Protein AF-A0A536KR12-F1 (afdb_monomer)

Radius of gyration: 18.36 Å; Cα contacts (8 Å, |Δi|>4): 298; chains: 1; bounding box: 42×50×50 Å

Nearest PDB structures (foldseek):
  7xp7-assembly1_A  TM=9.248E-01  e=8.188E-06  Streptomyces filamentosus NRRL 11379
  7xp7-assembly2_D  TM=9.181E-01  e=1.229E-05  Streptomyces filamentosus NRRL 11379
  5lnx-assembly1_C  TM=9.110E-01  e=2.307E-04  Bacillus subtilis subsp. subtilis str. 168
  5lnx-assembly1_A  TM=9.127E-01  e=1.023E-03  Bacillus subtilis subsp. subtilis str. 168
  4m9a-assembly1_D  TM=7.968E-01  e=6.512E-04  Burkholderia thailandensis E264

Foldseek 3Di:
DDPVLVVLLVLLLVLLLDDDDDSVVSCVVSVVQACQPDHQLVSLLSSLLSNLLSLHPDNSLVRRQHDAADPLLSLLLSLLSSLLSLLVNLLVLLVVQQQPDDDPHHRNCPDPVLVVLSVVSVVLSVLLVVLSVVCSVPVNDLLSSLSNLLSSLVSLVSSLVSSCVSNPPVCVDPVDPNCSSNVSSVVSCQPSHHSVRSVVVNVVVLVVVPPVCNVCSVVVD

Sequence (221 aa):
MSEERRLLVETAHQVFGRPGVDAWREVDKAGLADLGTDADLADVAAVIRVSAYEGTDIDFAERVMPELGDPQRRGALMRAIQIVGALERVRDLTVAYAAERRQFGQPLNRFQAVQQMLAELAGEVALAATAVETAVADPLSAKLVASAKVAAGGAAGRGATIAHQVHGAIGFTHEHQLHRWTTKLWAWRDEFGTESAWAEALGDLVARAGADRLWEVVTGE

Mean predicted aligned error: 4.31 Å

Structure (mmCIF, N/CA/C/O backbone):
data_AF-A0A536KR12-F1
#
_entry.id   AF-A0A536KR12-F1
#
loop_
_atom_site.group_PDB
_atom_site.id
_atom_site.type_symbol
_atom_site.label_atom_id
_atom_site.label_alt_id
_atom_site.label_comp_id
_atom_site.label_asym_id
_atom_site.label_entity_id
_atom_site.label_seq_id
_atom_site.pdbx_PDB_ins_code
_atom_site.Cartn_x
_atom_site.Cartn_y
_atom_site.Cartn_z
_atom_site.occupancy
_atom_site.B_iso_or_equiv
_atom_site.auth_seq_id
_atom_site.auth_comp_id
_atom_site.auth_asym_id
_atom_site.auth_atom_id
_atom_site.pdbx_PDB_model_num
ATOM 1 N N . MET A 1 1 ? 18.403 3.322 6.222 1.00 65.31 1 MET A N 1
ATOM 2 C CA . MET A 1 1 ? 17.937 4.557 5.554 1.00 65.31 1 MET A CA 1
ATOM 3 C C . MET A 1 1 ? 18.901 5.678 5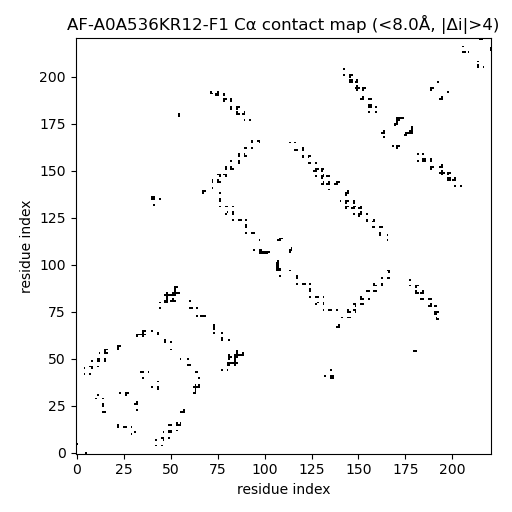.894 1.00 65.31 1 MET A C 1
ATOM 5 O O . MET A 1 1 ? 19.359 5.697 7.033 1.00 65.31 1 MET A O 1
ATOM 9 N N . SER A 1 2 ? 19.238 6.548 4.938 1.00 85.56 2 SER A N 1
ATOM 10 C CA . SER A 1 2 ? 20.045 7.746 5.208 1.00 85.56 2 SER A CA 1
ATOM 11 C C . SER A 1 2 ? 19.276 8.729 6.102 1.00 85.56 2 SER A C 1
ATOM 13 O O . SER A 1 2 ? 18.045 8.678 6.183 1.00 85.56 2 SER A O 1
ATOM 15 N N . GLU A 1 3 ? 19.997 9.611 6.795 1.00 88.25 3 GLU A N 1
ATOM 16 C CA . GLU A 1 3 ? 19.403 10.686 7.605 1.00 88.25 3 GLU A CA 1
ATOM 17 C C . GLU A 1 3 ? 18.562 11.643 6.744 1.00 88.25 3 GLU A C 1
ATOM 19 O O . GLU A 1 3 ? 17.462 12.027 7.132 1.00 88.25 3 GLU A O 1
ATOM 24 N N . GLU A 1 4 ? 19.024 11.918 5.525 1.00 87.75 4 GLU A N 1
ATOM 25 C CA . GLU A 1 4 ? 18.328 12.725 4.521 1.00 87.75 4 GLU A CA 1
ATOM 26 C C . GLU A 1 4 ? 16.966 12.132 4.127 1.00 87.75 4 GLU A C 1
ATOM 28 O O . GLU A 1 4 ? 15.946 12.814 4.225 1.00 87.75 4 GLU A O 1
ATOM 33 N N . ARG A 1 5 ? 16.905 10.829 3.810 1.00 89.88 5 ARG A N 1
ATOM 34 C CA . ARG A 1 5 ? 15.640 10.133 3.505 1.00 89.88 5 ARG A CA 1
ATOM 35 C C . ARG A 1 5 ? 14.664 10.177 4.675 1.00 89.88 5 ARG A C 1
ATOM 37 O O . ARG A 1 5 ? 13.458 10.296 4.480 1.00 89.88 5 ARG A O 1
ATOM 44 N N . ARG A 1 6 ? 15.170 10.073 5.907 1.00 91.94 6 ARG A N 1
ATOM 45 C CA . ARG A 1 6 ? 14.333 10.169 7.107 1.00 91.94 6 ARG A CA 1
ATOM 46 C C . ARG A 1 6 ? 13.708 11.560 7.236 1.00 91.94 6 ARG A C 1
ATOM 48 O O . ARG A 1 6 ? 12.510 11.642 7.490 1.00 91.94 6 ARG A O 1
ATOM 55 N N . LEU A 1 7 ? 14.495 12.620 7.045 1.00 92.44 7 LEU A N 1
ATOM 56 C CA . LEU A 1 7 ? 14.004 14.001 7.088 1.00 92.44 7 LEU A CA 1
ATOM 57 C C . LEU A 1 7 ? 12.981 14.271 5.974 1.00 92.44 7 LEU A C 1
ATOM 59 O O . LEU A 1 7 ? 11.963 14.925 6.210 1.00 92.44 7 LEU A O 1
ATOM 63 N N . LEU A 1 8 ? 13.221 13.721 4.782 1.00 91.81 8 LEU A N 1
ATOM 64 C CA . LEU A 1 8 ? 12.300 13.807 3.651 1.00 91.81 8 LEU A CA 1
ATOM 65 C C . LEU A 1 8 ? 10.947 13.150 3.970 1.00 91.81 8 LEU A C 1
ATOM 67 O O . LEU A 1 8 ? 9.900 13.762 3.771 1.00 91.81 8 LEU A O 1
ATOM 71 N N . VAL A 1 9 ? 10.963 11.933 4.520 1.00 94.12 9 VAL A N 1
ATOM 72 C CA . VAL A 1 9 ? 9.752 11.212 4.951 1.00 94.12 9 VAL A CA 1
ATOM 73 C C . VAL A 1 9 ? 9.007 11.973 6.049 1.00 94.12 9 VAL A C 1
ATOM 75 O O . VAL A 1 9 ? 7.787 12.108 5.982 1.00 94.12 9 VAL A O 1
ATOM 78 N N . GLU A 1 10 ? 9.720 12.513 7.040 1.00 94.00 10 GLU A N 1
ATOM 79 C CA . GLU A 1 10 ? 9.114 13.326 8.101 1.00 94.00 10 GLU A CA 1
ATOM 80 C C . GLU A 1 10 ? 8.434 14.580 7.534 1.00 94.00 10 GLU A C 1
ATOM 82 O O . GLU A 1 10 ? 7.290 14.882 7.883 1.00 94.00 10 GLU A O 1
ATOM 87 N N . THR A 1 11 ? 9.100 15.264 6.603 1.00 93.25 11 THR A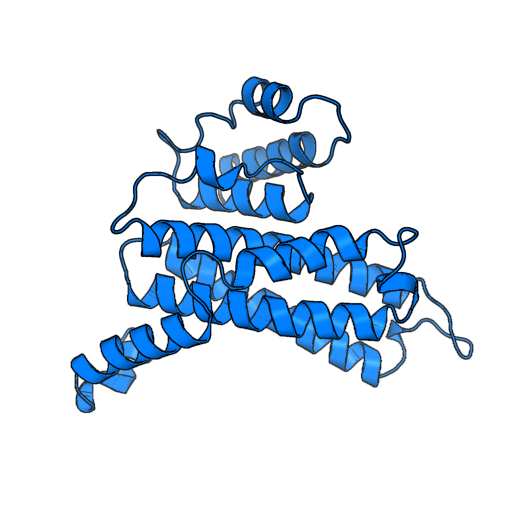 N 1
ATOM 88 C CA . THR A 1 11 ? 8.538 16.420 5.891 1.00 93.25 11 THR A CA 1
ATOM 89 C C . THR A 1 11 ? 7.286 16.026 5.108 1.00 93.25 11 THR A C 1
ATOM 91 O O . THR A 1 11 ? 6.263 16.702 5.205 1.00 93.25 11 THR A O 1
ATOM 94 N N . ALA A 1 12 ? 7.317 14.900 4.392 1.00 93.06 12 ALA A N 1
ATOM 95 C CA . ALA A 1 12 ? 6.169 14.396 3.645 1.00 93.06 12 ALA A CA 1
ATOM 96 C C . ALA A 1 12 ? 4.958 14.125 4.556 1.00 93.06 12 ALA A C 1
ATOM 98 O O . ALA A 1 12 ? 3.849 14.547 4.231 1.00 93.06 12 ALA A O 1
ATOM 99 N N . HIS A 1 13 ? 5.157 13.508 5.726 1.00 94.00 13 HIS A N 1
ATOM 100 C CA . HIS A 1 13 ? 4.077 13.308 6.701 1.00 94.00 13 HIS A CA 1
ATOM 101 C C . HIS A 1 13 ? 3.489 14.642 7.182 1.00 94.00 13 HIS A C 1
ATOM 103 O O . HIS A 1 13 ? 2.272 14.783 7.283 1.00 94.00 13 HIS A O 1
ATOM 109 N N . GLN A 1 14 ? 4.331 15.649 7.444 1.00 91.12 14 GLN A N 1
ATOM 110 C CA . GLN A 1 14 ? 3.864 16.977 7.859 1.00 91.12 14 GLN A CA 1
ATOM 111 C C . GLN A 1 14 ? 3.063 17.693 6.763 1.00 91.12 14 GLN A C 1
ATOM 113 O O . GLN A 1 14 ? 2.090 18.383 7.075 1.00 91.12 14 GLN A O 1
ATOM 118 N N . VAL A 1 15 ? 3.466 17.541 5.500 1.00 91.12 15 VAL A N 1
ATOM 119 C CA . VAL A 1 15 ? 2.803 18.160 4.344 1.00 91.12 15 VAL A CA 1
ATOM 120 C C . VAL A 1 15 ? 1.475 17.470 4.046 1.00 91.12 15 VAL A C 1
ATOM 122 O O . VAL A 1 15 ? 0.442 18.134 3.984 1.00 91.12 15 VAL A O 1
ATOM 125 N N . PHE A 1 16 ? 1.479 16.144 3.899 1.00 91.12 16 PHE A N 1
ATOM 126 C CA . PHE A 1 16 ? 0.294 15.395 3.478 1.00 91.12 16 PHE A CA 1
ATOM 127 C C . PHE A 1 16 ? -0.694 15.118 4.618 1.00 91.12 16 PHE A C 1
ATOM 129 O O . PHE A 1 16 ? -1.888 14.993 4.362 1.00 91.12 16 PHE A O 1
ATOM 136 N N . GLY A 1 17 ? -0.234 15.070 5.873 1.00 85.75 17 GLY A N 1
ATOM 137 C CA . GLY A 1 17 ? -1.085 14.827 7.043 1.00 85.75 17 GLY A CA 1
ATOM 138 C C . GLY A 1 17 ? -1.905 16.041 7.498 1.00 85.75 17 GLY A C 1
ATOM 139 O O . GLY A 1 17 ? -2.714 15.937 8.424 1.00 85.75 17 GLY A O 1
ATOM 140 N N . ARG A 1 18 ? -1.713 17.217 6.882 1.00 79.94 18 ARG A N 1
ATOM 141 C CA . ARG A 1 18 ? -2.454 18.440 7.216 1.00 79.94 18 ARG A CA 1
ATOM 142 C C . ARG A 1 18 ? -3.736 18.558 6.385 1.00 79.94 18 ARG A C 1
ATOM 144 O O . ARG A 1 18 ? -3.652 18.738 5.173 1.00 79.94 18 ARG A O 1
ATOM 151 N N . PRO A 1 19 ? -4.930 18.564 7.007 1.00 60.81 19 PRO A N 1
ATOM 152 C CA . PRO A 1 19 ? -6.153 18.922 6.297 1.00 60.81 19 PRO A CA 1
ATOM 153 C C . PRO A 1 19 ? -6.089 20.407 5.898 1.00 60.81 19 PRO A C 1
ATOM 155 O O . PRO A 1 19 ? -6.040 21.282 6.763 1.00 60.81 19 PRO A O 1
ATOM 158 N N . GLY A 1 20 ? -6.056 20.707 4.596 1.00 63.09 20 GLY A N 1
ATOM 159 C CA . GLY A 1 20 ? -5.860 22.070 4.093 1.00 63.09 20 GLY A CA 1
ATOM 160 C C . GLY A 1 20 ? -6.351 22.282 2.659 1.00 63.09 20 GLY A C 1
ATOM 161 O O . GLY A 1 20 ? -6.514 21.337 1.898 1.00 63.09 20 GLY A O 1
ATOM 162 N N . VAL A 1 21 ? -6.613 23.547 2.308 1.00 56.91 21 VAL A N 1
ATOM 163 C CA . VAL A 1 21 ? -7.403 23.966 1.126 1.00 56.91 21 VAL A CA 1
ATOM 164 C C . VAL A 1 21 ? -6.578 24.066 -0.174 1.00 56.91 21 VAL A C 1
ATOM 166 O O . VAL A 1 21 ? -7.110 24.461 -1.204 1.00 56.91 21 VAL A O 1
ATOM 169 N N . ASP A 1 22 ? -5.291 23.706 -0.162 1.00 75.38 22 ASP A N 1
ATOM 170 C CA . ASP A 1 22 ? -4.442 23.695 -1.364 1.00 75.38 22 ASP A CA 1
ATOM 171 C C . ASP A 1 22 ? -3.222 22.775 -1.169 1.00 75.38 22 ASP A C 1
ATOM 173 O O . ASP A 1 22 ? -2.150 23.210 -0.742 1.00 75.38 22 ASP A O 1
ATOM 177 N N . ALA A 1 23 ? -3.407 21.476 -1.425 1.00 80.25 23 ALA A N 1
ATOM 178 C CA . ALA A 1 23 ? -2.368 20.464 -1.221 1.00 80.25 23 ALA A CA 1
ATOM 179 C C . ALA A 1 23 ? -1.111 20.730 -2.069 1.00 80.25 23 ALA A C 1
ATOM 181 O O . ALA A 1 23 ? 0.002 20.523 -1.591 1.00 80.25 23 ALA A O 1
ATOM 182 N N . TRP A 1 24 ? -1.273 21.241 -3.296 1.00 86.19 24 TRP A N 1
ATOM 183 C CA . TRP A 1 24 ? -0.144 21.527 -4.184 1.00 86.19 24 TRP A CA 1
ATOM 184 C C . TRP A 1 24 ? 0.698 22.697 -3.691 1.00 86.19 24 TRP A C 1
ATOM 186 O O . TRP A 1 24 ? 1.921 22.604 -3.702 1.00 86.19 24 TRP A O 1
ATOM 196 N N . ARG A 1 25 ? 0.080 23.747 -3.145 1.00 86.25 25 ARG A N 1
ATOM 197 C CA . ARG A 1 25 ? 0.838 24.861 -2.562 1.00 86.25 25 ARG A CA 1
ATOM 198 C C . ARG A 1 25 ? 1.756 24.431 -1.415 1.00 86.25 25 ARG A C 1
ATOM 200 O O . ARG A 1 25 ? 2.840 24.990 -1.265 1.00 86.25 25 ARG A O 1
ATOM 207 N N . GLU A 1 26 ? 1.328 23.492 -0.575 1.00 86.38 26 GLU A N 1
ATOM 208 C CA . GLU A 1 26 ? 2.167 22.994 0.525 1.00 86.38 26 GLU A CA 1
ATOM 209 C C . GLU A 1 26 ? 3.264 22.044 0.023 1.00 86.38 26 GLU A C 1
ATOM 211 O O . GLU A 1 26 ? 4.394 22.119 0.504 1.00 86.38 26 GLU A O 1
ATOM 216 N N . VAL A 1 27 ? 2.966 21.227 -0.992 1.00 88.00 27 VAL A N 1
ATOM 217 C CA . VAL A 1 27 ? 3.952 20.393 -1.701 1.00 88.00 27 VAL A CA 1
ATOM 218 C C . VAL A 1 27 ? 5.045 21.250 -2.350 1.00 88.00 27 VAL A C 1
ATOM 220 O O . VAL A 1 27 ? 6.229 20.962 -2.167 1.00 88.00 27 VAL A O 1
ATOM 223 N N . ASP A 1 28 ? 4.666 22.336 -3.030 1.00 88.62 28 ASP A N 1
ATOM 224 C CA . ASP A 1 28 ? 5.595 23.284 -3.656 1.00 88.62 28 ASP A CA 1
ATOM 225 C C . ASP A 1 28 ? 6.483 23.968 -2.606 1.00 88.62 28 ASP A C 1
ATOM 227 O O . ASP A 1 28 ? 7.705 24.004 -2.739 1.00 88.62 28 ASP A O 1
ATOM 231 N N . LYS A 1 29 ? 5.892 24.472 -1.511 1.00 87.75 29 LYS A N 1
ATOM 232 C CA . LYS A 1 29 ? 6.646 25.109 -0.412 1.00 87.75 29 LYS A CA 1
ATOM 233 C C . LYS A 1 29 ? 7.648 24.170 0.252 1.00 87.75 29 LYS A C 1
ATOM 235 O O . LYS A 1 29 ? 8.677 24.636 0.733 1.00 87.75 29 LYS A O 1
ATOM 240 N N . ALA A 1 30 ? 7.324 22.883 0.322 1.00 87.88 30 ALA A N 1
ATOM 241 C CA . ALA A 1 30 ? 8.194 21.860 0.884 1.00 87.88 30 ALA A CA 1
ATOM 242 C C . ALA A 1 30 ? 9.254 21.355 -0.111 1.00 87.88 30 ALA A C 1
ATOM 244 O O . ALA A 1 30 ? 10.060 20.505 0.256 1.00 87.88 30 ALA A O 1
ATOM 245 N N . GLY A 1 31 ? 9.252 21.846 -1.358 1.00 87.25 31 GLY A N 1
ATOM 246 C CA . GLY A 1 31 ? 10.174 21.406 -2.409 1.00 87.25 31 GLY A CA 1
ATOM 247 C C . GLY A 1 31 ? 9.897 19.992 -2.925 1.00 87.25 31 GLY A C 1
ATOM 248 O O . GLY A 1 31 ? 10.732 19.415 -3.611 1.00 87.25 31 GLY A O 1
ATOM 249 N N . LEU A 1 32 ? 8.733 19.415 -2.609 1.00 89.31 32 LEU A N 1
ATOM 250 C CA . LEU A 1 32 ? 8.379 18.049 -3.005 1.00 89.31 32 LEU A CA 1
ATOM 251 C C . LEU A 1 32 ? 7.869 17.969 -4.454 1.00 89.31 32 LEU A C 1
ATOM 253 O O . LEU A 1 32 ? 7.793 16.878 -5.011 1.00 89.31 32 LEU A O 1
ATOM 257 N N . ALA A 1 33 ? 7.518 19.102 -5.067 1.00 85.69 33 ALA A N 1
ATOM 258 C CA . ALA A 1 33 ? 6.969 19.161 -6.423 1.00 85.69 33 ALA A CA 1
ATOM 259 C C . ALA A 1 33 ? 7.966 18.753 -7.517 1.00 85.69 33 ALA A C 1
ATOM 261 O O . ALA A 1 33 ? 7.550 18.203 -8.535 1.00 85.69 33 ALA A O 1
ATOM 262 N N . ASP A 1 34 ? 9.257 18.983 -7.273 1.00 85.00 34 ASP A N 1
ATOM 263 C CA . ASP A 1 34 ? 10.356 18.725 -8.211 1.00 85.00 34 ASP A CA 1
ATOM 264 C C . ASP A 1 34 ? 11.177 17.487 -7.800 1.00 85.00 34 ASP A C 1
ATOM 266 O O . ASP A 1 34 ? 12.302 17.271 -8.248 1.00 85.00 34 ASP A O 1
ATOM 270 N N . LEU A 1 35 ? 10.624 16.635 -6.929 1.00 86.19 35 LEU A N 1
ATOM 271 C CA . LEU A 1 35 ? 11.334 15.460 -6.420 1.00 86.19 35 LEU A CA 1
ATOM 272 C C . LEU A 1 35 ? 11.735 14.491 -7.550 1.00 86.19 35 LEU A C 1
ATOM 274 O O . LEU A 1 35 ? 12.775 13.851 -7.475 1.00 86.19 35 LEU A O 1
ATOM 278 N N . GLY A 1 36 ? 10.941 14.413 -8.622 1.00 77.94 36 GLY A N 1
ATOM 279 C CA . GLY A 1 36 ? 11.175 13.508 -9.750 1.00 77.94 36 GLY A CA 1
ATOM 280 C C . GLY A 1 36 ? 12.318 13.886 -10.696 1.00 77.94 36 GLY A C 1
ATOM 281 O O . GLY A 1 36 ? 12.654 13.077 -11.558 1.00 77.94 36 GLY A O 1
ATOM 282 N N . THR A 1 37 ? 12.894 15.090 -10.590 1.00 77.31 37 THR A N 1
ATOM 283 C CA . THR A 1 37 ? 13.913 15.564 -11.548 1.00 77.31 37 THR A CA 1
ATOM 284 C C . THR A 1 37 ? 15.341 15.154 -11.199 1.00 77.31 37 THR A C 1
ATOM 286 O O . THR A 1 37 ? 16.084 14.814 -12.113 1.00 77.31 37 THR A O 1
ATOM 289 N N . ASP A 1 38 ? 15.710 15.128 -9.913 1.00 72.75 38 ASP A N 1
ATOM 290 C CA . ASP A 1 38 ? 17.100 14.896 -9.476 1.00 72.75 38 ASP A CA 1
ATOM 291 C C . ASP A 1 38 ? 17.241 13.899 -8.305 1.00 72.75 38 ASP A C 1
ATOM 293 O O . ASP A 1 38 ? 18.362 13.570 -7.912 1.00 72.75 38 ASP A O 1
ATOM 297 N N . ALA A 1 39 ? 16.137 13.410 -7.721 1.00 77.56 39 ALA A N 1
ATOM 298 C CA . ALA A 1 39 ? 16.199 12.516 -6.564 1.00 77.56 39 ALA A CA 1
ATOM 299 C C . ALA A 1 39 ? 16.396 11.040 -6.948 1.00 77.56 39 ALA A C 1
ATOM 301 O O . ALA A 1 39 ? 15.985 10.581 -8.016 1.00 77.56 39 ALA A O 1
ATOM 302 N N . ASP A 1 40 ? 16.969 10.271 -6.017 1.00 90.25 40 ASP A N 1
ATOM 303 C CA . ASP A 1 40 ? 16.960 8.808 -6.071 1.00 90.25 40 ASP A CA 1
ATOM 304 C C . ASP A 1 40 ? 15.502 8.312 -6.109 1.00 90.25 40 ASP A C 1
ATOM 306 O O . ASP A 1 40 ? 14.646 8.778 -5.350 1.00 90.25 40 ASP A O 1
ATOM 310 N N . LEU A 1 41 ? 15.202 7.332 -6.968 1.00 93.06 41 LEU A N 1
ATOM 311 C CA . LEU A 1 41 ? 13.870 6.734 -7.054 1.00 93.06 41 LEU A CA 1
ATOM 312 C C . LEU A 1 41 ? 13.411 6.176 -5.701 1.00 93.06 41 LEU A C 1
ATOM 314 O O . LEU A 1 41 ? 12.215 6.180 -5.416 1.00 93.06 41 LEU A O 1
ATOM 318 N N . ALA A 1 42 ? 14.335 5.737 -4.844 1.00 94.19 42 ALA A N 1
ATOM 319 C CA . ALA A 1 42 ? 14.000 5.318 -3.488 1.00 94.19 42 ALA A CA 1
ATOM 320 C C . ALA A 1 42 ? 13.440 6.463 -2.622 1.00 94.19 42 ALA A C 1
ATOM 322 O O . ALA A 1 42 ? 12.549 6.224 -1.804 1.00 94.19 42 ALA A O 1
ATOM 323 N N . ASP A 1 43 ? 13.911 7.698 -2.814 1.00 94.81 43 ASP A N 1
ATOM 324 C CA . ASP A 1 43 ? 13.382 8.888 -2.137 1.00 94.81 43 ASP A CA 1
ATOM 325 C C . ASP A 1 43 ? 12.019 9.287 -2.712 1.00 94.81 43 ASP A C 1
ATOM 327 O O . ASP A 1 43 ? 11.065 9.496 -1.956 1.00 94.81 43 ASP A O 1
ATOM 331 N N . VAL A 1 44 ? 11.888 9.284 -4.044 1.00 95.38 44 VAL A N 1
ATOM 332 C CA . VAL A 1 44 ? 10.606 9.509 -4.738 1.00 95.38 44 VAL A CA 1
ATOM 333 C C . VAL A 1 44 ? 9.551 8.509 -4.261 1.00 95.38 44 VAL A C 1
ATOM 335 O O . VAL A 1 44 ? 8.453 8.894 -3.853 1.00 95.38 44 VAL A O 1
ATOM 338 N N . ALA A 1 45 ? 9.890 7.219 -4.247 1.00 96.81 45 ALA A N 1
ATOM 339 C CA . ALA A 1 45 ? 9.000 6.151 -3.813 1.00 96.81 45 ALA A CA 1
ATOM 340 C C . ALA A 1 45 ? 8.604 6.293 -2.338 1.00 96.81 45 ALA A C 1
ATOM 342 O O . ALA A 1 45 ? 7.440 6.073 -1.998 1.00 96.81 45 ALA A O 1
ATOM 343 N N . ALA A 1 46 ? 9.532 6.698 -1.465 1.00 96.56 46 ALA A N 1
ATOM 344 C CA . ALA A 1 46 ? 9.234 6.937 -0.057 1.00 96.56 46 ALA A CA 1
ATOM 345 C C . ALA A 1 46 ? 8.188 8.051 0.118 1.00 96.56 46 ALA A C 1
ATOM 347 O O . ALA A 1 46 ? 7.207 7.860 0.838 1.00 96.56 46 ALA A O 1
ATOM 348 N N . VAL A 1 47 ? 8.333 9.178 -0.585 1.00 96.25 47 VAL A N 1
ATOM 349 C CA . VAL A 1 47 ? 7.374 10.295 -0.505 1.00 96.25 47 VAL A CA 1
ATOM 350 C C . VAL A 1 47 ? 6.030 9.931 -1.138 1.00 96.25 47 VAL A C 1
ATOM 352 O O . VAL A 1 47 ? 4.985 10.233 -0.559 1.00 96.25 47 VAL A O 1
ATOM 355 N N . ILE A 1 48 ? 6.022 9.220 -2.273 1.00 96.81 48 ILE A N 1
ATOM 356 C CA . ILE A 1 48 ? 4.783 8.700 -2.877 1.00 96.81 48 ILE A CA 1
ATOM 357 C C . ILE A 1 48 ? 4.044 7.786 -1.891 1.00 96.81 48 ILE A C 1
ATOM 359 O O . ILE A 1 48 ? 2.835 7.944 -1.694 1.00 96.81 48 ILE A O 1
ATOM 363 N N . ARG A 1 49 ? 4.757 6.861 -1.237 1.00 97.44 49 ARG A N 1
ATOM 364 C CA . ARG A 1 49 ? 4.190 5.943 -0.239 1.00 97.44 49 ARG A CA 1
ATOM 365 C C . ARG A 1 49 ? 3.581 6.707 0.937 1.00 97.44 49 ARG A C 1
ATOM 367 O O . ARG A 1 49 ? 2.446 6.421 1.309 1.00 97.44 49 ARG A O 1
ATOM 374 N N . VAL A 1 50 ? 4.270 7.731 1.453 1.00 97.00 50 VAL A N 1
ATOM 375 C CA . VAL A 1 50 ? 3.741 8.612 2.512 1.00 97.00 50 VAL A CA 1
ATOM 376 C C . VAL A 1 50 ? 2.496 9.370 2.046 1.00 97.00 50 VAL A C 1
ATOM 378 O O . VAL A 1 50 ? 1.509 9.423 2.775 1.00 97.00 50 VAL A O 1
ATOM 381 N N . SER A 1 51 ? 2.481 9.899 0.819 1.00 95.44 51 SER A N 1
ATOM 382 C CA . SER A 1 51 ? 1.302 10.596 0.284 1.00 95.44 51 SER A CA 1
ATOM 383 C C . SER A 1 51 ? 0.062 9.686 0.266 1.00 95.44 51 SER A C 1
ATOM 385 O O . SER A 1 51 ? -1.030 10.083 0.686 1.00 95.44 51 SER A O 1
ATOM 387 N N . ALA A 1 52 ? 0.236 8.421 -0.132 1.00 96.94 52 ALA A N 1
ATOM 388 C CA . ALA A 1 52 ? -0.835 7.434 -0.137 1.00 96.94 52 ALA A CA 1
ATOM 389 C C . ALA A 1 52 ? -1.234 6.988 1.280 1.00 96.94 52 ALA A C 1
ATOM 391 O O . ALA A 1 52 ? -2.422 6.779 1.540 1.00 96.94 52 ALA A O 1
ATOM 392 N N . TYR A 1 53 ? -0.270 6.899 2.202 1.00 97.75 53 TYR A N 1
ATOM 393 C CA . TYR A 1 53 ? -0.514 6.637 3.621 1.00 97.75 53 TYR A CA 1
ATOM 394 C C . TYR A 1 53 ? -1.383 7.726 4.257 1.00 97.75 53 TYR A C 1
ATOM 396 O O . TYR A 1 53 ? -2.390 7.419 4.890 1.00 97.75 53 TYR A O 1
ATOM 404 N N . GLU A 1 54 ? -1.069 9.000 4.029 1.00 95.25 54 GLU A N 1
ATOM 405 C CA . GLU A 1 54 ? -1.864 10.121 4.552 1.00 95.25 54 GLU A CA 1
ATOM 406 C C . GLU A 1 54 ? -3.220 10.270 3.842 1.00 95.25 54 GLU A C 1
ATOM 408 O O . GLU A 1 54 ? -4.145 10.891 4.365 1.00 95.25 54 GLU A O 1
ATOM 413 N N . GLY A 1 55 ? -3.387 9.626 2.682 1.00 91.62 55 GLY A N 1
ATOM 414 C CA . GLY A 1 55 ? -4.655 9.579 1.961 1.00 91.62 55 GLY A CA 1
ATOM 415 C C . GLY A 1 55 ? -4.978 10.877 1.226 1.00 91.62 55 GLY A C 1
ATOM 416 O O . GLY A 1 55 ? -6.152 11.230 1.135 1.00 91.62 55 GLY A O 1
ATOM 417 N N . THR A 1 56 ? -3.958 11.561 0.694 1.00 87.69 56 THR A N 1
ATOM 418 C CA . THR A 1 56 ? -4.118 12.834 -0.029 1.00 87.69 56 THR A CA 1
ATOM 419 C C . THR A 1 56 ? -5.096 12.741 -1.209 1.00 87.69 56 THR A C 1
ATOM 421 O O . THR A 1 56 ? -5.210 11.696 -1.859 1.00 87.69 56 THR A O 1
ATOM 424 N N . ASP A 1 57 ? -5.801 13.836 -1.502 1.00 83.00 57 ASP A N 1
ATOM 425 C CA . ASP A 1 57 ? -6.746 13.937 -2.625 1.00 83.00 57 ASP A CA 1
ATOM 426 C C . ASP A 1 57 ? -6.061 14.204 -3.973 1.00 83.00 57 ASP A C 1
ATOM 428 O O . ASP A 1 57 ? -6.678 14.021 -5.021 1.00 83.00 57 ASP A O 1
ATOM 432 N N . ILE A 1 58 ? -4.787 14.604 -3.962 1.00 84.62 58 ILE A N 1
ATOM 433 C CA . ILE A 1 58 ? -3.997 14.788 -5.183 1.00 84.62 58 ILE A CA 1
ATOM 434 C C . ILE A 1 58 ? -3.279 13.496 -5.566 1.00 84.62 58 ILE A C 1
ATOM 436 O O . ILE A 1 58 ? -2.758 12.780 -4.710 1.00 84.62 58 ILE A O 1
ATOM 440 N N . ASP A 1 59 ? -3.185 13.221 -6.864 1.00 86.62 59 ASP A N 1
ATOM 441 C CA . ASP A 1 59 ? -2.342 12.139 -7.367 1.00 86.62 59 ASP A CA 1
ATOM 442 C C . ASP A 1 59 ? -0.891 12.616 -7.498 1.00 86.62 59 ASP A C 1
ATOM 444 O O . ASP A 1 59 ? -0.373 12.869 -8.583 1.00 86.62 59 ASP A O 1
ATOM 448 N N . PHE A 1 60 ? -0.244 12.813 -6.346 1.00 90.31 60 PHE A N 1
ATOM 449 C CA . PHE A 1 60 ? 1.130 13.317 -6.265 1.00 90.31 60 PHE A CA 1
ATOM 450 C C . PHE A 1 60 ? 2.102 12.492 -7.123 1.00 90.31 60 PHE A C 1
ATOM 452 O O . PHE A 1 60 ? 2.988 13.046 -7.771 1.00 90.31 60 PHE A O 1
ATOM 459 N N . ALA A 1 61 ? 1.893 11.174 -7.168 1.00 91.38 61 ALA A N 1
ATOM 460 C CA . ALA A 1 61 ? 2.762 10.229 -7.852 1.00 91.38 61 ALA A CA 1
ATOM 461 C C . ALA A 1 61 ? 2.846 10.473 -9.362 1.00 91.38 61 ALA A C 1
ATOM 463 O O . ALA A 1 61 ? 3.934 10.374 -9.921 1.00 91.38 61 ALA A O 1
ATOM 464 N N . GLU A 1 62 ? 1.738 10.849 -10.005 1.00 89.12 62 GLU A N 1
ATOM 465 C CA . GLU A 1 62 ? 1.707 11.126 -11.446 1.00 89.12 62 GLU A CA 1
ATOM 466 C C . GLU A 1 62 ? 2.636 12.287 -11.825 1.00 89.12 62 GLU A C 1
ATOM 468 O O . GLU A 1 62 ? 3.240 12.279 -12.895 1.00 89.12 62 GLU A O 1
ATOM 473 N N . ARG A 1 63 ? 2.798 13.268 -10.929 1.00 88.38 63 ARG A N 1
ATOM 474 C CA . ARG A 1 63 ? 3.649 14.435 -11.179 1.00 88.38 63 ARG A CA 1
ATOM 475 C C . ARG A 1 63 ? 5.127 14.174 -10.906 1.00 88.38 63 ARG A C 1
ATOM 477 O O . ARG A 1 63 ? 5.965 14.737 -11.602 1.00 88.38 63 ARG A O 1
ATOM 484 N N . VAL A 1 64 ? 5.446 13.381 -9.883 1.00 92.25 64 VAL A N 1
ATOM 485 C CA . VAL A 1 64 ? 6.837 13.217 -9.422 1.00 92.25 64 VAL A CA 1
ATOM 486 C C . VAL A 1 64 ? 7.492 11.913 -9.856 1.00 92.25 64 VAL A C 1
ATOM 488 O O . VAL A 1 64 ? 8.685 11.740 -9.630 1.00 92.25 64 VAL A O 1
ATOM 491 N N . MET A 1 65 ? 6.746 10.976 -10.444 1.00 93.31 65 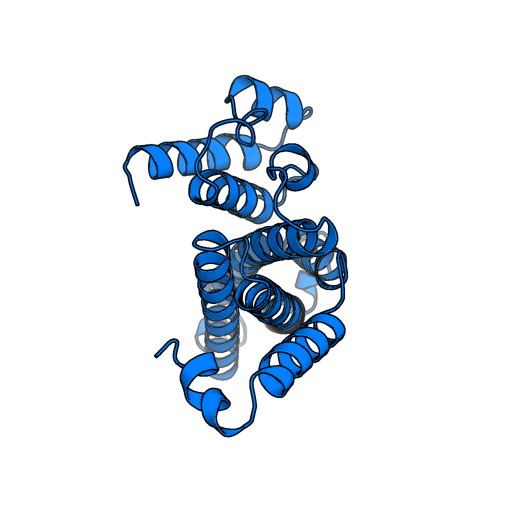MET A N 1
ATOM 492 C CA . MET A 1 65 ? 7.334 9.740 -10.949 1.00 93.31 65 MET A CA 1
ATOM 493 C C . MET A 1 65 ? 8.224 10.050 -12.168 1.00 93.31 65 MET A C 1
ATOM 495 O O . MET A 1 65 ? 7.695 10.489 -13.195 1.00 93.31 65 MET A O 1
ATOM 499 N N . PRO A 1 66 ? 9.549 9.799 -12.109 1.00 91.50 66 PRO A N 1
ATOM 500 C CA . PRO A 1 66 ? 10.444 10.069 -13.230 1.00 91.50 66 PRO A CA 1
ATOM 501 C C . PRO A 1 66 ? 10.077 9.247 -14.469 1.00 91.50 66 PRO A C 1
ATOM 503 O O . PRO A 1 66 ? 9.434 8.197 -14.390 1.00 91.50 66 PRO A O 1
ATOM 506 N N . GLU A 1 67 ? 10.512 9.711 -15.639 1.00 89.25 67 GLU A N 1
ATOM 507 C CA . GLU A 1 67 ? 10.393 8.945 -16.880 1.00 89.25 67 GLU A CA 1
ATOM 508 C C . GLU A 1 67 ? 11.276 7.689 -16.804 1.00 89.25 67 GLU A C 1
ATOM 510 O O . GLU A 1 67 ? 12.502 7.767 -16.735 1.00 89.25 67 GLU A O 1
ATOM 515 N N . LEU A 1 68 ? 10.638 6.516 -16.799 1.00 86.44 68 LEU A N 1
ATOM 516 C CA . LEU A 1 68 ? 11.284 5.219 -16.618 1.00 86.44 68 LEU A CA 1
ATOM 517 C C . LEU A 1 68 ? 10.721 4.210 -17.614 1.00 86.44 68 LEU A C 1
ATOM 519 O O . LEU A 1 68 ? 9.531 3.902 -17.589 1.00 86.44 68 LEU A O 1
ATOM 523 N N . GLY A 1 69 ? 11.597 3.636 -18.439 1.00 86.44 69 GLY A N 1
ATOM 524 C CA . GLY A 1 69 ? 11.261 2.511 -19.306 1.00 86.44 69 GLY A CA 1
ATOM 525 C C . GLY A 1 69 ? 9.993 2.727 -20.141 1.00 86.44 69 GLY A C 1
ATOM 526 O O . GLY A 1 69 ? 9.855 3.716 -20.850 1.00 86.44 69 GLY A O 1
ATOM 527 N N . ASP A 1 70 ? 9.091 1.749 -20.091 1.00 92.38 70 ASP A N 1
ATOM 528 C CA . ASP A 1 70 ? 7.808 1.793 -20.796 1.00 92.38 70 ASP A CA 1
ATOM 529 C C . ASP A 1 70 ? 6.716 2.443 -19.914 1.00 92.38 70 ASP A C 1
ATOM 531 O O . ASP A 1 70 ? 6.644 2.110 -18.724 1.00 92.38 70 ASP A O 1
ATOM 535 N N . PRO A 1 71 ? 5.833 3.309 -20.462 1.00 94.69 71 PRO A N 1
ATOM 536 C CA . PRO A 1 71 ? 4.810 4.009 -19.682 1.00 94.69 71 PRO A CA 1
ATOM 537 C C . PRO A 1 71 ? 3.890 3.095 -18.864 1.00 94.69 71 PRO A C 1
ATOM 539 O O . PRO A 1 71 ? 3.519 3.457 -17.746 1.00 94.69 71 PRO A O 1
ATOM 542 N N . GLN A 1 72 ? 3.557 1.904 -19.376 1.00 95.31 72 GLN A N 1
ATOM 543 C CA . GLN A 1 72 ? 2.715 0.945 -18.659 1.00 95.31 72 GLN A CA 1
ATOM 544 C C . GLN A 1 72 ? 3.441 0.402 -17.423 1.00 95.31 72 GLN A C 1
ATOM 546 O O . GLN A 1 72 ? 2.863 0.346 -16.337 1.00 95.31 72 GLN A O 1
ATOM 551 N N . ARG A 1 73 ? 4.725 0.043 -17.562 1.00 95.75 73 ARG A N 1
ATOM 552 C CA . ARG A 1 73 ? 5.565 -0.404 -16.435 1.00 95.75 73 ARG A CA 1
ATOM 553 C C . ARG A 1 73 ? 5.785 0.701 -15.408 1.00 95.75 73 ARG A C 1
ATOM 555 O O . ARG A 1 73 ? 5.674 0.439 -14.212 1.00 95.75 73 ARG A O 1
ATOM 562 N N . ARG A 1 74 ? 6.035 1.932 -15.857 1.00 95.94 74 ARG A N 1
ATOM 563 C CA . ARG A 1 74 ? 6.159 3.090 -14.962 1.00 95.94 74 ARG A CA 1
ATOM 564 C C . ARG A 1 74 ? 4.898 3.284 -14.125 1.00 95.94 74 ARG A C 1
ATOM 566 O O . ARG A 1 74 ? 4.981 3.356 -12.901 1.00 95.94 74 ARG A O 1
ATOM 573 N N . GLY A 1 75 ? 3.736 3.332 -14.774 1.00 97.19 75 GLY A N 1
ATOM 574 C CA . GLY A 1 75 ? 2.462 3.499 -14.079 1.00 97.19 75 GLY A CA 1
ATOM 575 C C . GLY A 1 75 ? 2.131 2.326 -13.151 1.00 97.19 75 GLY A C 1
ATOM 576 O O . GLY A 1 75 ? 1.600 2.530 -12.060 1.00 97.19 75 GLY A O 1
ATOM 577 N N . ALA A 1 76 ? 2.517 1.099 -13.513 1.00 97.8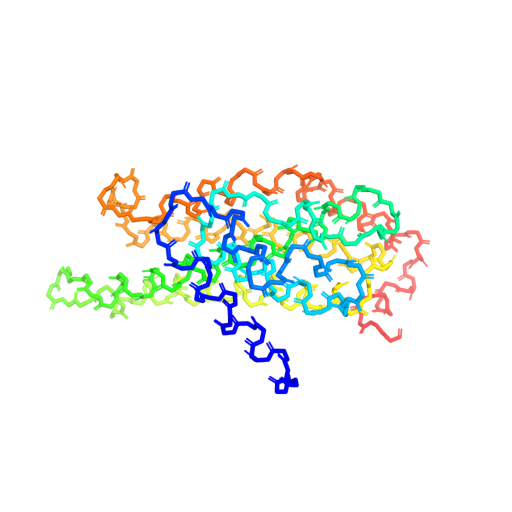1 76 ALA A N 1
ATOM 578 C CA . ALA A 1 76 ? 2.366 -0.062 -12.640 1.00 97.81 76 ALA A CA 1
ATOM 579 C C . ALA A 1 76 ? 3.226 0.032 -11.373 1.00 97.81 76 ALA A C 1
ATOM 581 O O . ALA A 1 76 ? 2.707 -0.206 -10.281 1.00 97.81 76 ALA A O 1
ATOM 582 N N . LEU A 1 77 ? 4.501 0.427 -11.491 1.00 98.19 77 LEU A N 1
ATOM 583 C CA . LEU A 1 77 ? 5.372 0.659 -10.335 1.00 98.19 77 LEU A CA 1
ATOM 584 C C . LEU A 1 77 ? 4.829 1.794 -9.455 1.00 98.19 77 LEU A C 1
ATOM 586 O O . LEU A 1 77 ? 4.732 1.640 -8.239 1.00 98.19 77 LEU A O 1
ATOM 590 N N . MET A 1 78 ? 4.394 2.894 -10.076 1.00 97.75 78 MET A N 1
ATOM 591 C CA . MET A 1 78 ? 3.758 4.031 -9.402 1.00 97.75 78 MET A CA 1
ATOM 592 C C . MET A 1 78 ? 2.559 3.597 -8.554 1.00 97.75 78 MET A C 1
ATOM 594 O O . MET A 1 78 ? 2.521 3.860 -7.348 1.00 97.75 78 MET A O 1
ATOM 598 N N . ARG A 1 79 ? 1.606 2.872 -9.155 1.00 98.25 79 ARG A N 1
ATOM 599 C CA . ARG A 1 79 ? 0.427 2.367 -8.440 1.00 98.25 79 ARG A CA 1
ATOM 600 C C . ARG A 1 79 ? 0.794 1.337 -7.382 1.00 98.25 79 ARG A C 1
ATOM 602 O O . ARG A 1 79 ? 0.181 1.345 -6.320 1.00 98.25 79 ARG A O 1
ATOM 609 N N . ALA A 1 80 ? 1.793 0.487 -7.616 1.00 98.69 80 ALA A N 1
ATOM 610 C CA . ALA A 1 80 ? 2.249 -0.468 -6.609 1.00 98.69 80 ALA A CA 1
ATOM 611 C C . ALA A 1 80 ? 2.778 0.246 -5.349 1.00 98.69 80 ALA A C 1
ATOM 613 O O . ALA A 1 80 ? 2.388 -0.117 -4.239 1.00 98.69 80 ALA A O 1
ATOM 614 N N . ILE A 1 81 ? 3.568 1.317 -5.507 1.00 98.69 81 ILE A N 1
ATOM 615 C CA . ILE A 1 81 ? 4.061 2.138 -4.385 1.00 98.69 81 ILE A CA 1
ATOM 616 C C . ILE A 1 81 ? 2.897 2.780 -3.612 1.00 98.69 81 ILE A C 1
ATOM 618 O O . ILE A 1 81 ? 2.850 2.701 -2.382 1.00 98.69 81 ILE A O 1
ATOM 622 N N . GLN A 1 82 ? 1.933 3.383 -4.315 1.00 98.62 82 GLN A N 1
ATOM 623 C CA . GLN A 1 82 ? 0.768 4.008 -3.675 1.00 98.62 82 GLN A CA 1
ATOM 624 C C . GLN A 1 82 ? -0.116 2.989 -2.948 1.00 98.62 82 GLN A C 1
ATOM 626 O O . GLN A 1 82 ? -0.565 3.238 -1.828 1.00 98.62 82 GLN A O 1
ATOM 631 N N . ILE A 1 83 ? -0.341 1.820 -3.550 1.00 98.81 83 ILE A N 1
ATOM 632 C CA . ILE A 1 83 ? -1.103 0.732 -2.932 1.00 98.81 83 ILE A CA 1
ATOM 633 C C . ILE A 1 83 ? -0.455 0.295 -1.617 1.00 98.81 83 ILE A C 1
ATOM 635 O O . ILE A 1 83 ? -1.169 0.143 -0.627 1.00 98.81 83 ILE A O 1
ATOM 639 N N . VAL A 1 84 ? 0.874 0.144 -1.571 1.00 98.88 84 VAL A N 1
ATOM 640 C CA . VAL A 1 84 ? 1.581 -0.203 -0.328 1.00 98.88 84 VAL A CA 1
ATOM 641 C C . VAL A 1 84 ? 1.353 0.862 0.747 1.00 98.88 84 VAL A C 1
ATOM 643 O O . VAL A 1 84 ? 0.962 0.511 1.858 1.00 98.88 84 VAL A O 1
ATOM 646 N N . GLY A 1 85 ? 1.505 2.150 0.423 1.00 98.69 85 GLY A N 1
ATOM 647 C CA . GLY A 1 85 ? 1.270 3.232 1.389 1.00 98.69 85 GLY A CA 1
ATOM 648 C C . GLY A 1 85 ? -0.161 3.247 1.937 1.00 98.69 85 GLY A C 1
ATOM 649 O O . GLY A 1 85 ? -0.382 3.351 3.145 1.00 98.69 85 GLY A O 1
ATOM 650 N N . ALA A 1 86 ? -1.155 3.047 1.068 1.00 98.69 86 ALA A N 1
ATOM 651 C CA . ALA A 1 86 ? -2.547 2.935 1.497 1.00 98.69 86 ALA A CA 1
ATOM 652 C C . ALA A 1 86 ? -2.809 1.675 2.344 1.00 98.69 86 ALA A C 1
ATOM 654 O O . ALA A 1 86 ? -3.546 1.745 3.329 1.00 98.69 86 ALA A O 1
ATOM 655 N N . LEU A 1 87 ? -2.196 0.536 2.008 1.00 98.88 87 LEU A N 1
ATOM 656 C CA . LEU A 1 87 ? -2.298 -0.704 2.785 1.00 98.88 87 LEU A CA 1
ATOM 657 C C . LEU A 1 87 ? -1.700 -0.567 4.185 1.00 98.88 87 LEU A C 1
ATOM 659 O O . LEU A 1 87 ? -2.275 -1.075 5.146 1.00 98.88 87 LEU A O 1
ATOM 663 N N . GLU A 1 88 ? -0.587 0.146 4.330 1.00 98.81 88 GLU A N 1
ATOM 664 C CA . GLU A 1 88 ? -0.001 0.442 5.639 1.00 98.81 88 GLU A CA 1
ATOM 665 C C . GLU A 1 88 ? -0.952 1.242 6.518 1.00 98.81 88 GLU A C 1
ATOM 667 O O . GLU A 1 88 ? -1.132 0.919 7.695 1.00 98.81 88 GLU A O 1
ATOM 672 N N . ARG A 1 89 ? -1.632 2.234 5.937 1.00 98.75 89 ARG A N 1
ATOM 673 C CA . ARG A 1 89 ? -2.635 2.994 6.675 1.00 98.75 89 ARG A CA 1
ATOM 674 C C . ARG A 1 89 ? -3.854 2.150 7.029 1.00 98.75 89 ARG A C 1
ATOM 676 O O . ARG A 1 89 ? -4.349 2.242 8.152 1.00 98.75 89 ARG A O 1
ATOM 683 N N . VAL A 1 90 ? -4.312 1.297 6.111 1.00 98.81 90 VAL A N 1
ATOM 684 C CA . VAL A 1 90 ? -5.381 0.320 6.374 1.00 98.81 90 VAL A CA 1
ATOM 685 C C . VAL A 1 90 ? -4.998 -0.607 7.528 1.00 98.81 90 VAL A C 1
ATOM 687 O O . VAL A 1 90 ? -5.798 -0.782 8.448 1.00 98.81 90 VAL A O 1
ATOM 690 N N . ARG A 1 91 ? -3.780 -1.158 7.529 1.00 98.81 91 ARG A N 1
ATOM 691 C CA . ARG A 1 91 ? -3.244 -1.974 8.627 1.00 98.81 91 ARG A CA 1
ATOM 692 C C . ARG A 1 91 ? -3.288 -1.212 9.947 1.00 98.81 91 ARG A C 1
ATOM 694 O O . ARG A 1 91 ? -3.845 -1.733 10.909 1.00 98.81 91 ARG A O 1
ATOM 701 N N . ASP A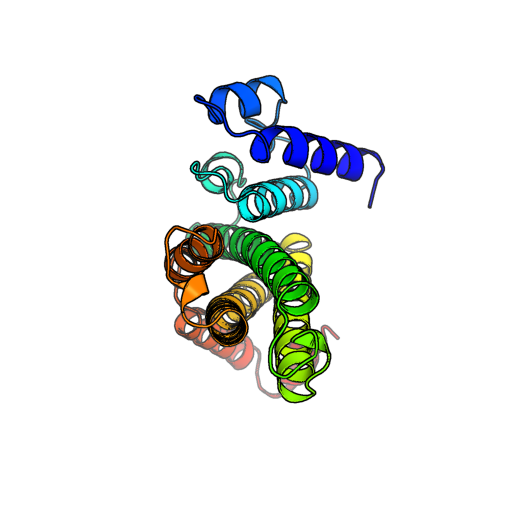 1 92 ? -2.760 0.007 9.992 1.00 98.75 92 ASP A N 1
ATOM 702 C CA . ASP A 1 92 ? -2.671 0.783 11.235 1.00 98.75 92 ASP A CA 1
ATOM 703 C C . ASP A 1 92 ? -4.051 1.120 11.804 1.00 98.75 92 ASP A C 1
ATOM 705 O O . ASP A 1 92 ? -4.290 0.938 12.999 1.00 98.75 92 ASP A O 1
ATOM 709 N N . LEU A 1 93 ? -4.987 1.534 10.944 1.00 98.62 93 LEU A N 1
ATOM 710 C CA . LEU A 1 93 ? -6.376 1.773 11.340 1.00 98.62 93 LEU A CA 1
ATOM 711 C C . LEU A 1 93 ? -7.042 0.501 11.863 1.00 98.62 93 LEU A C 1
ATOM 713 O O . LEU A 1 93 ? -7.722 0.537 12.883 1.00 98.62 93 LEU A O 1
ATOM 717 N N . THR A 1 94 ? -6.807 -0.632 11.201 1.00 98.75 94 THR A N 1
ATOM 718 C CA . THR A 1 94 ? -7.394 -1.920 11.588 1.00 98.75 94 THR A CA 1
ATOM 719 C C . THR A 1 94 ? -6.852 -2.417 12.923 1.00 98.75 94 THR A C 1
ATOM 721 O O . THR A 1 94 ? -7.624 -2.867 13.771 1.00 98.75 94 THR A O 1
ATOM 724 N N . VAL A 1 95 ? -5.541 -2.303 13.145 1.00 98.69 95 VAL A N 1
ATOM 725 C CA . VAL A 1 95 ? -4.905 -2.667 14.418 1.00 98.69 95 VAL A CA 1
ATOM 726 C C . VAL A 1 95 ? -5.408 -1.770 15.550 1.00 98.69 95 VAL A C 1
ATOM 728 O O . VAL A 1 95 ? -5.777 -2.286 16.608 1.00 98.69 95 VAL A O 1
ATOM 731 N N . ALA A 1 96 ? -5.473 -0.453 15.326 1.00 98.50 96 ALA A N 1
ATOM 732 C CA . ALA A 1 96 ? -5.990 0.498 16.308 1.00 98.50 96 ALA A CA 1
ATOM 733 C C . ALA A 1 96 ? -7.457 0.198 16.657 1.00 98.50 96 ALA A C 1
ATOM 735 O O . ALA A 1 96 ? -7.787 -0.008 17.827 1.00 98.50 96 ALA A O 1
ATOM 736 N N . TYR A 1 97 ? -8.316 0.044 15.644 1.00 98.38 97 TYR A N 1
ATOM 737 C CA . TYR A 1 97 ? -9.727 -0.286 15.837 1.00 98.38 97 TYR A CA 1
ATOM 738 C C . TYR A 1 97 ? -9.908 -1.588 16.625 1.00 98.38 97 TYR A C 1
ATOM 740 O O . TYR A 1 97 ? -10.689 -1.642 17.577 1.00 98.38 97 TYR A O 1
ATOM 748 N N . ALA A 1 98 ? -9.152 -2.637 16.284 1.00 98.38 98 ALA A N 1
ATOM 749 C CA . ALA A 1 98 ? -9.234 -3.920 16.975 1.00 98.38 98 ALA A CA 1
ATOM 750 C C . ALA A 1 98 ? -8.780 -3.849 18.446 1.00 98.38 98 ALA A C 1
ATOM 752 O O . ALA A 1 98 ? -9.240 -4.642 19.275 1.00 98.38 98 ALA A O 1
ATOM 753 N N . ALA A 1 99 ? -7.878 -2.926 18.785 1.00 98.25 99 ALA A N 1
ATOM 754 C CA . ALA A 1 99 ? -7.420 -2.709 20.155 1.00 98.25 99 ALA A CA 1
ATOM 755 C C . ALA A 1 99 ? -8.413 -1.885 20.992 1.00 98.25 99 ALA A C 1
ATOM 757 O O . ALA A 1 99 ? -8.571 -2.137 22.190 1.00 98.25 99 ALA A O 1
ATOM 758 N N . GLU A 1 100 ? -9.096 -0.921 20.376 1.00 97.19 100 GLU A N 1
ATOM 759 C CA . GLU A 1 100 ? -10.023 -0.010 21.055 1.00 97.19 100 GLU A CA 1
ATOM 760 C C . GLU A 1 100 ? -11.433 -0.596 21.192 1.00 97.19 100 GLU A C 1
ATOM 762 O O . GLU A 1 100 ? -12.094 -0.453 22.230 1.00 97.19 100 GLU A O 1
ATOM 767 N N . ARG A 1 101 ? -11.913 -1.292 20.156 1.00 97.38 101 ARG A N 1
ATOM 768 C CA . ARG A 1 101 ? -13.276 -1.816 20.107 1.00 97.38 101 ARG A CA 1
ATOM 769 C C . ARG A 1 101 ? -13.447 -2.979 21.080 1.00 97.38 101 ARG A C 1
ATOM 771 O O . ARG A 1 101 ? -12.799 -4.013 20.953 1.00 97.38 101 ARG A O 1
ATOM 778 N N . ARG A 1 102 ? -14.388 -2.842 22.020 1.00 96.88 102 ARG A N 1
ATOM 779 C CA . ARG A 1 102 ? -14.767 -3.900 22.969 1.00 96.88 102 ARG A CA 1
ATOM 780 C C . ARG A 1 102 ? -16.085 -4.566 22.588 1.00 96.88 102 ARG A C 1
ATOM 782 O O . ARG A 1 102 ? -17.105 -3.888 22.462 1.00 96.88 102 ARG A O 1
ATOM 789 N N . GLN A 1 103 ? -16.071 -5.890 22.465 1.00 94.38 103 GLN A N 1
ATOM 790 C CA . GLN A 1 103 ? -17.257 -6.734 22.297 1.00 94.38 103 GLN A CA 1
ATOM 791 C C . GLN A 1 103 ? -17.097 -8.021 23.105 1.00 94.38 103 GLN A C 1
ATOM 793 O O . GLN A 1 103 ? -15.984 -8.477 23.352 1.00 94.38 103 GLN A O 1
ATOM 798 N N . PHE A 1 104 ? -18.216 -8.583 23.567 1.00 94.94 104 PHE A N 1
ATOM 799 C CA . PHE A 1 104 ? -18.225 -9.784 24.414 1.00 94.94 104 PHE A CA 1
ATOM 800 C C . PHE A 1 104 ? -17.265 -9.679 25.619 1.00 94.94 104 PHE A C 1
ATOM 802 O O . PHE A 1 104 ? -16.567 -10.624 25.969 1.00 94.94 104 PHE A O 1
ATOM 809 N N . GLY A 1 105 ? -17.206 -8.493 26.236 1.00 96.44 105 GLY A N 1
ATOM 810 C CA . GLY A 1 105 ? -16.426 -8.239 27.449 1.00 96.44 105 GLY A CA 1
ATOM 811 C C . GLY A 1 105 ? -14.929 -7.966 27.254 1.00 96.44 105 GLY A C 1
ATOM 812 O O . GLY A 1 105 ? -14.257 -7.687 28.243 1.00 96.44 105 GLY A O 1
ATOM 813 N N . GLN A 1 106 ? -14.393 -7.982 26.028 1.00 96.81 106 GLN A N 1
ATOM 814 C CA . GLN A 1 106 ? -12.964 -7.744 25.782 1.00 96.81 106 GLN A CA 1
ATOM 815 C C . GLN A 1 106 ? -12.687 -7.000 24.463 1.00 96.81 106 GLN A C 1
ATOM 817 O O . GLN A 1 106 ? -13.575 -6.906 23.615 1.00 96.81 106 GLN A O 1
ATOM 822 N N . PRO A 1 107 ? -11.479 -6.438 24.274 1.00 98.00 107 PRO A N 1
ATOM 823 C CA . PRO A 1 107 ? -11.052 -5.904 22.982 1.00 98.00 107 PRO A CA 1
ATOM 824 C C . PRO A 1 107 ? -11.084 -6.949 21.859 1.00 98.00 107 PRO A C 1
ATOM 826 O O . PRO A 1 107 ? -10.831 -8.130 22.113 1.00 98.00 107 PRO A O 1
ATOM 829 N N . LEU A 1 108 ? -11.334 -6.526 20.616 1.00 97.94 108 LEU A N 1
ATOM 830 C CA . LEU A 1 108 ? -11.382 -7.444 19.470 1.00 97.94 108 LEU A CA 1
ATOM 831 C C . LEU A 1 108 ? -10.054 -8.182 19.245 1.00 97.94 108 LEU A C 1
ATOM 833 O O . LEU A 1 108 ? -10.047 -9.365 18.916 1.00 97.94 108 LEU A O 1
ATOM 837 N N . ASN A 1 109 ? -8.918 -7.531 19.494 1.00 97.19 109 ASN A N 1
ATOM 838 C CA . ASN A 1 109 ? -7.594 -8.140 19.337 1.00 97.19 109 ASN A CA 1
ATOM 839 C C . ASN A 1 109 ? -7.290 -9.293 20.323 1.00 97.19 109 ASN A C 1
ATOM 841 O O . ASN A 1 109 ? -6.213 -9.887 20.254 1.00 97.19 109 ASN A O 1
ATOM 845 N N . ARG A 1 110 ? -8.206 -9.625 21.244 1.00 98.00 110 ARG A N 1
ATOM 846 C CA . ARG A 1 110 ? -8.108 -10.800 22.127 1.00 98.00 110 ARG A CA 1
ATOM 847 C C . ARG A 1 110 ? -8.740 -12.062 21.540 1.00 98.00 110 ARG A C 1
ATOM 849 O O . ARG A 1 110 ? -8.502 -13.143 22.071 1.00 98.00 110 ARG A O 1
ATOM 856 N N . PHE A 1 111 ? -9.517 -11.958 20.461 1.00 98.19 111 PHE A N 1
ATOM 857 C CA . PHE A 1 111 ? -10.076 -13.126 19.777 1.00 98.19 111 PHE A CA 1
ATOM 858 C C . PHE A 1 111 ? -9.076 -13.672 18.753 1.00 98.19 111 PHE A C 1
ATOM 860 O O . PHE A 1 111 ? -8.607 -12.930 17.892 1.00 98.19 111 PHE A O 1
ATOM 867 N N . GLN A 1 112 ? -8.795 -14.979 18.795 1.00 98.19 112 GLN A N 1
ATOM 868 C CA . GLN A 1 112 ? -7.828 -15.627 17.896 1.00 98.19 112 GLN A CA 1
ATOM 869 C C . GLN A 1 112 ? -8.153 -15.390 16.412 1.00 98.19 112 GLN A C 1
ATOM 871 O O . GLN A 1 112 ? -7.256 -15.105 15.630 1.00 98.19 112 GLN A O 1
ATOM 876 N N . ALA A 1 113 ? -9.432 -15.450 16.025 1.00 97.69 113 ALA A N 1
ATOM 877 C CA . ALA A 1 113 ? -9.845 -15.194 14.644 1.00 97.69 113 ALA A CA 1
ATOM 878 C C . ALA A 1 113 ? -9.473 -13.773 14.179 1.00 97.69 113 ALA A C 1
ATOM 880 O O . ALA A 1 113 ? -9.021 -13.588 13.055 1.00 97.69 113 ALA A O 1
ATOM 881 N N . VAL A 1 114 ? -9.594 -12.774 15.062 1.00 98.38 114 VAL A N 1
ATOM 882 C CA . VAL A 1 114 ? -9.173 -11.396 14.767 1.00 98.38 114 VAL A CA 1
ATOM 883 C C . VAL A 1 114 ? -7.653 -11.297 14.714 1.00 98.38 114 VAL A C 1
ATOM 885 O O . VAL A 1 114 ? -7.124 -10.656 13.817 1.00 98.38 114 VAL A O 1
ATOM 888 N N . GLN A 1 115 ? -6.934 -11.958 15.622 1.00 98.50 115 GLN A N 1
ATOM 889 C CA . GLN A 1 115 ? -5.467 -11.990 15.589 1.00 98.50 115 GLN A CA 1
ATOM 890 C C . GLN A 1 115 ? -4.934 -12.603 14.290 1.00 98.50 115 GLN A C 1
ATOM 892 O O . GLN A 1 115 ? -4.008 -12.050 13.705 1.00 98.50 115 GLN A O 1
ATOM 897 N N . GLN A 1 116 ? -5.548 -13.692 13.821 1.00 98.62 116 GLN A N 1
ATOM 898 C CA . GLN A 1 116 ? -5.212 -14.328 12.550 1.00 98.62 116 GLN A CA 1
ATOM 899 C C . GLN A 1 116 ? -5.441 -13.370 11.377 1.00 98.62 116 GLN A C 1
ATOM 901 O O . GLN A 1 116 ? -4.539 -13.172 10.573 1.00 98.62 116 GLN A O 1
ATOM 906 N N . MET A 1 117 ? -6.596 -12.698 11.333 1.00 98.75 117 MET A N 1
ATOM 907 C CA . MET A 1 117 ? -6.880 -11.672 10.324 1.00 98.75 117 MET A CA 1
ATOM 908 C C . MET A 1 117 ? -5.851 -10.530 10.347 1.00 98.75 117 MET A C 1
ATOM 910 O O . MET A 1 117 ? -5.350 -10.121 9.304 1.00 98.75 117 MET A O 1
ATOM 914 N N . LEU A 1 118 ? -5.491 -10.020 11.528 1.00 98.75 118 LEU A N 1
ATOM 915 C CA . LEU A 1 118 ? -4.477 -8.966 11.656 1.00 98.75 118 LEU A CA 1
ATOM 916 C C . LEU A 1 118 ? -3.090 -9.441 11.197 1.00 98.75 118 LEU A C 1
ATOM 918 O O . LEU A 1 118 ? -2.365 -8.673 10.566 1.00 98.75 118 LEU A O 1
ATOM 922 N N . ALA A 1 119 ? -2.729 -10.693 11.492 1.00 98.75 119 ALA A N 1
ATOM 923 C CA . ALA A 1 119 ? -1.477 -11.294 11.046 1.00 98.75 119 ALA A CA 1
ATOM 924 C C . ALA A 1 119 ? -1.444 -11.479 9.520 1.00 98.75 119 ALA A C 1
ATOM 926 O O . ALA A 1 119 ? -0.445 -11.140 8.892 1.00 98.75 119 ALA A O 1
ATOM 927 N N . GLU A 1 120 ? -2.542 -11.945 8.920 1.00 98.81 120 GLU A N 1
ATOM 928 C CA . GLU A 1 120 ? -2.696 -12.056 7.465 1.00 98.81 120 GLU A CA 1
ATOM 929 C C . GLU A 1 120 ? -2.575 -10.688 6.792 1.00 98.81 120 GLU A C 1
ATOM 931 O O . GLU A 1 120 ? -1.770 -10.526 5.879 1.00 98.81 120 GLU A O 1
ATOM 936 N N . LEU A 1 121 ? -3.287 -9.671 7.293 1.00 98.81 121 LEU A N 1
ATOM 937 C CA . LEU A 1 121 ? -3.185 -8.304 6.780 1.00 98.81 121 LEU A CA 1
ATOM 938 C C . LEU A 1 121 ? -1.748 -7.776 6.860 1.00 98.81 121 LEU A C 1
ATOM 940 O O . LEU A 1 121 ? -1.244 -7.215 5.890 1.00 98.81 121 LEU A O 1
ATOM 944 N N . ALA A 1 122 ? -1.073 -7.964 7.996 1.00 98.81 122 ALA A N 1
ATOM 945 C CA . ALA A 1 122 ? 0.315 -7.544 8.157 1.00 98.81 122 ALA A CA 1
ATOM 946 C C . ALA A 1 122 ? 1.261 -8.276 7.187 1.00 98.81 122 ALA A C 1
ATOM 948 O O . ALA A 1 122 ? 2.155 -7.642 6.626 1.00 98.81 122 ALA A O 1
ATOM 949 N N . GLY A 1 123 ? 1.046 -9.576 6.959 1.00 98.81 123 GLY A N 1
ATOM 950 C CA . GLY A 1 123 ? 1.809 -10.374 5.999 1.00 98.81 123 GLY A CA 1
ATOM 951 C C . GLY A 1 123 ? 1.625 -9.904 4.556 1.00 98.81 123 GLY A C 1
ATOM 952 O O . GLY A 1 123 ? 2.605 -9.757 3.832 1.00 98.81 123 GLY A O 1
ATOM 953 N N . GLU A 1 124 ? 0.391 -9.589 4.162 1.00 98.69 124 GLU A N 1
ATOM 954 C CA . GLU A 1 124 ? 0.072 -9.022 2.845 1.00 98.69 124 GLU A CA 1
ATOM 955 C C . GLU A 1 124 ? 0.770 -7.680 2.607 1.00 98.69 124 GLU A C 1
ATOM 957 O O . GLU A 1 124 ? 1.394 -7.473 1.565 1.00 98.69 124 GLU A O 1
ATOM 962 N N . VAL A 1 125 ? 0.718 -6.781 3.598 1.00 98.88 125 VAL A N 1
ATOM 963 C CA . VAL A 1 125 ? 1.406 -5.483 3.523 1.00 98.88 125 VAL A CA 1
ATOM 964 C C . VAL A 1 125 ? 2.919 -5.677 3.415 1.00 98.88 125 VAL A C 1
ATOM 966 O O . VAL A 1 125 ? 3.554 -5.020 2.593 1.00 98.88 125 VAL A O 1
ATOM 969 N N . ALA A 1 126 ? 3.498 -6.582 4.210 1.00 98.75 126 ALA A N 1
ATOM 970 C CA . ALA A 1 126 ? 4.933 -6.852 4.191 1.00 98.75 126 ALA A CA 1
ATOM 971 C C . ALA A 1 126 ? 5.394 -7.421 2.840 1.00 98.75 126 ALA A C 1
ATOM 973 O O . ALA A 1 126 ? 6.364 -6.927 2.273 1.00 98.75 126 ALA A O 1
ATOM 974 N N . LEU A 1 127 ? 4.668 -8.401 2.291 1.00 98.44 127 LEU A N 1
ATOM 975 C CA . LEU A 1 127 ? 4.969 -8.989 0.984 1.00 98.44 127 LEU A CA 1
ATOM 976 C C . LEU A 1 127 ? 4.940 -7.935 -0.130 1.00 98.44 127 LEU A C 1
ATOM 978 O O . LEU A 1 127 ? 5.885 -7.838 -0.916 1.00 98.44 127 LEU A O 1
ATOM 982 N N . ALA A 1 128 ? 3.875 -7.131 -0.186 1.00 98.75 128 ALA A N 1
ATOM 983 C CA . ALA A 1 128 ? 3.738 -6.077 -1.187 1.00 98.75 128 ALA A CA 1
ATOM 984 C C . ALA A 1 128 ? 4.834 -5.009 -1.043 1.00 98.75 128 ALA A C 1
ATOM 986 O O . ALA A 1 128 ? 5.426 -4.606 -2.044 1.00 98.75 128 ALA A O 1
ATOM 987 N N . ALA A 1 129 ? 5.148 -4.596 0.190 1.00 98.69 129 ALA A N 1
ATOM 988 C CA . ALA A 1 129 ? 6.218 -3.642 0.467 1.00 98.69 129 ALA A CA 1
ATOM 989 C C . ALA A 1 129 ? 7.580 -4.156 -0.011 1.00 98.69 129 ALA A C 1
ATOM 991 O O . ALA A 1 129 ? 8.268 -3.447 -0.740 1.00 98.69 129 ALA A O 1
ATOM 992 N N . THR A 1 130 ? 7.940 -5.400 0.317 1.00 98.50 130 THR A N 1
ATOM 993 C CA . THR A 1 130 ? 9.211 -5.997 -0.117 1.00 98.50 130 THR A CA 1
ATOM 994 C C . THR A 1 130 ? 9.300 -6.115 -1.638 1.00 98.50 130 THR A C 1
ATOM 996 O O . THR A 1 130 ? 10.342 -5.803 -2.221 1.00 98.50 130 THR A O 1
ATOM 999 N N . ALA A 1 131 ? 8.217 -6.523 -2.306 1.00 98.25 131 ALA A N 1
ATOM 1000 C CA . ALA A 1 131 ? 8.196 -6.616 -3.764 1.00 98.25 131 ALA A CA 1
ATOM 1001 C C . ALA A 1 131 ? 8.386 -5.237 -4.423 1.00 98.25 131 ALA A C 1
ATOM 1003 O O . ALA A 1 131 ? 9.179 -5.103 -5.355 1.00 98.25 131 ALA A O 1
ATOM 1004 N N . VAL A 1 132 ? 7.717 -4.204 -3.899 1.00 98.62 132 VAL A N 1
ATOM 1005 C CA . VAL A 1 132 ? 7.873 -2.815 -4.357 1.00 98.62 132 VAL A CA 1
ATOM 1006 C C . VAL A 1 132 ? 9.280 -2.287 -4.098 1.00 98.62 132 VAL A C 1
ATOM 1008 O O . VAL A 1 132 ? 9.875 -1.719 -5.005 1.00 98.62 132 VAL A O 1
ATOM 1011 N N . GLU A 1 133 ? 9.839 -2.491 -2.907 1.00 97.94 133 GLU A N 1
ATOM 1012 C CA . GLU A 1 133 ? 11.198 -2.049 -2.563 1.00 97.94 133 GLU A CA 1
ATOM 1013 C C . GLU A 1 133 ? 12.245 -2.682 -3.488 1.00 97.94 133 GLU A C 1
ATOM 1015 O O . GLU A 1 133 ? 13.155 -1.999 -3.959 1.00 97.94 133 GLU A O 1
ATOM 1020 N N . THR A 1 134 ? 12.066 -3.959 -3.831 1.00 96.88 134 THR A N 1
ATOM 1021 C CA . THR A 1 134 ? 12.933 -4.659 -4.789 1.00 96.88 134 THR A CA 1
ATOM 1022 C C . THR A 1 134 ? 12.795 -4.080 -6.201 1.00 96.88 134 THR A C 1
ATOM 1024 O O . THR A 1 134 ? 13.796 -3.866 -6.879 1.00 96.88 134 THR A O 1
ATOM 1027 N N . ALA A 1 135 ? 11.572 -3.779 -6.649 1.00 97.19 135 ALA A N 1
ATOM 1028 C CA . ALA A 1 135 ? 11.336 -3.161 -7.955 1.00 97.19 135 ALA A CA 1
ATOM 1029 C C . ALA A 1 135 ? 11.816 -1.705 -8.033 1.00 97.19 135 ALA A C 1
ATOM 1031 O O . ALA A 1 135 ? 12.248 -1.264 -9.087 1.00 97.19 135 ALA A O 1
ATOM 1032 N N . VAL A 1 136 ? 11.781 -0.959 -6.930 1.00 97.31 136 VAL A N 1
ATOM 1033 C CA . VAL A 1 136 ? 12.339 0.399 -6.846 1.00 97.31 136 VAL A CA 1
ATOM 1034 C C . VAL A 1 136 ? 13.865 0.381 -6.950 1.00 97.31 136 VAL A C 1
ATOM 1036 O O . VAL A 1 136 ? 14.436 1.288 -7.548 1.00 97.31 136 VAL A O 1
ATOM 1039 N N . ALA A 1 137 ? 14.527 -0.649 -6.414 1.00 96.12 137 ALA A N 1
ATOM 1040 C CA . ALA A 1 137 ? 15.978 -0.807 -6.528 1.00 96.12 137 ALA A CA 1
ATOM 1041 C C . ALA A 1 137 ? 16.443 -1.140 -7.962 1.00 96.12 137 ALA A C 1
ATOM 1043 O O . ALA A 1 137 ? 17.570 -0.811 -8.327 1.00 96.12 137 ALA A O 1
ATOM 1044 N N . ASP A 1 138 ? 15.586 -1.766 -8.774 1.00 95.25 138 ASP A N 1
ATOM 1045 C CA . ASP A 1 138 ? 15.832 -2.035 -10.196 1.00 95.25 138 ASP A CA 1
ATOM 1046 C C . ASP A 1 138 ? 14.544 -1.827 -11.028 1.00 95.25 138 ASP A C 1
ATOM 1048 O O . ASP A 1 138 ? 13.851 -2.784 -11.402 1.00 95.25 138 ASP A O 1
ATOM 1052 N N . PRO A 1 139 ? 14.201 -0.560 -11.330 1.00 93.81 139 PRO A N 1
ATOM 1053 C CA . PRO A 1 139 ? 12.921 -0.194 -11.942 1.00 93.81 139 PRO A CA 1
ATOM 1054 C C . PRO A 1 139 ? 12.828 -0.538 -13.430 1.00 93.81 139 PRO A C 1
ATOM 1056 O O . PRO A 1 139 ? 11.740 -0.517 -14.010 1.00 93.81 139 PRO A O 1
ATOM 1059 N N . LEU A 1 140 ? 13.955 -0.851 -14.077 1.00 93.88 140 LEU A N 1
ATOM 1060 C CA . LEU A 1 140 ? 13.981 -1.243 -15.487 1.00 93.88 140 LEU A CA 1
ATOM 1061 C C . LEU A 1 140 ? 13.687 -2.737 -15.672 1.00 93.88 140 LEU A C 1
ATOM 1063 O O . LEU A 1 140 ? 13.290 -3.158 -16.768 1.00 93.88 140 LEU A O 1
ATOM 1067 N N . SER A 1 141 ? 13.809 -3.528 -14.604 1.00 94.00 141 SER A N 1
ATOM 1068 C CA . SER A 1 141 ? 13.472 -4.945 -14.604 1.00 94.00 141 SER A CA 1
ATOM 1069 C C . SER A 1 141 ? 11.968 -5.173 -14.728 1.00 94.00 141 SER A C 1
ATOM 1071 O O . SER A 1 141 ? 11.190 -5.022 -13.785 1.00 94.00 141 SER A O 1
ATOM 1073 N N . ALA A 1 142 ? 11.550 -5.623 -15.915 1.00 93.56 142 ALA A N 1
ATOM 1074 C CA . ALA A 1 142 ? 10.161 -5.990 -16.182 1.00 93.56 142 ALA A CA 1
ATOM 1075 C C . ALA A 1 142 ? 9.647 -7.074 -15.218 1.00 93.56 142 ALA A C 1
ATOM 1077 O O . ALA A 1 142 ? 8.491 -7.021 -14.809 1.00 93.56 142 ALA A O 1
ATOM 1078 N N . LYS A 1 143 ? 10.518 -8.013 -14.817 1.00 93.62 143 LYS A N 1
ATOM 1079 C CA . LYS A 1 143 ? 10.200 -9.063 -13.841 1.00 93.62 143 LYS A CA 1
ATOM 1080 C C . LYS A 1 143 ? 9.827 -8.457 -12.490 1.00 93.62 143 LYS A C 1
ATOM 1082 O O . LYS A 1 143 ? 8.787 -8.796 -11.939 1.00 93.62 143 LYS A O 1
ATOM 1087 N N . LEU A 1 144 ? 10.663 -7.562 -11.964 1.00 95.50 144 LEU A N 1
ATOM 1088 C CA . LEU A 1 144 ? 10.466 -7.001 -10.627 1.00 95.50 144 LEU A CA 1
ATOM 1089 C C . LEU A 1 144 ? 9.252 -6.073 -10.575 1.00 95.50 144 LEU A C 1
ATOM 1091 O O . LEU A 1 144 ? 8.451 -6.187 -9.652 1.00 95.50 144 LEU A O 1
ATOM 1095 N N . VAL A 1 145 ? 9.055 -5.231 -11.595 1.00 97.19 145 VAL A N 1
ATOM 1096 C CA . VAL A 1 145 ? 7.860 -4.374 -11.692 1.00 97.19 145 VAL A CA 1
ATOM 1097 C C . VAL A 1 145 ? 6.580 -5.208 -11.783 1.00 97.19 145 VAL A C 1
ATOM 1099 O O . VAL A 1 145 ? 5.613 -4.915 -11.078 1.00 97.19 145 VAL A O 1
ATOM 1102 N N . ALA A 1 146 ? 6.574 -6.276 -12.590 1.00 97.06 146 ALA A N 1
ATOM 1103 C CA . ALA A 1 146 ? 5.430 -7.181 -12.677 1.00 97.06 146 ALA A CA 1
ATOM 1104 C C . ALA A 1 146 ? 5.151 -7.865 -11.328 1.00 97.06 146 ALA A C 1
ATOM 1106 O O . ALA A 1 146 ? 4.019 -7.824 -10.849 1.00 97.06 146 ALA A O 1
ATOM 1107 N N . SER A 1 147 ? 6.179 -8.410 -10.666 1.00 97.19 147 SER A N 1
ATOM 1108 C CA . SER A 1 147 ? 6.051 -9.013 -9.331 1.00 97.19 147 SER A CA 1
ATOM 1109 C C . SER A 1 147 ? 5.516 -8.026 -8.290 1.00 97.19 147 SER A C 1
ATOM 1111 O O . SER A 1 147 ? 4.626 -8.377 -7.517 1.00 97.19 147 SER A O 1
ATOM 1113 N N . ALA A 1 148 ? 6.007 -6.784 -8.286 1.00 98.31 148 ALA A N 1
ATOM 1114 C CA . ALA A 1 148 ? 5.538 -5.733 -7.387 1.00 98.31 148 ALA A CA 1
ATOM 1115 C C . ALA A 1 148 ? 4.063 -5.394 -7.619 1.00 98.31 148 ALA A C 1
ATOM 1117 O O . ALA A 1 148 ? 3.290 -5.317 -6.664 1.00 98.31 148 ALA A O 1
ATOM 1118 N N . LYS A 1 149 ? 3.648 -5.237 -8.881 1.00 98.25 149 LYS A N 1
ATOM 1119 C CA . LYS A 1 149 ? 2.256 -4.933 -9.229 1.00 98.25 149 LYS A CA 1
ATOM 1120 C C . LYS A 1 149 ? 1.309 -6.093 -8.914 1.00 98.25 149 LYS A C 1
ATOM 1122 O O . LYS A 1 149 ? 0.218 -5.837 -8.408 1.00 98.25 149 LYS A O 1
ATOM 1127 N N . VAL A 1 150 ? 1.726 -7.343 -9.133 1.00 98.50 150 VAL A N 1
ATOM 1128 C CA . VAL A 1 150 ? 0.965 -8.544 -8.732 1.00 98.50 150 VAL A CA 1
ATOM 1129 C C . VAL A 1 150 ? 0.800 -8.593 -7.212 1.00 98.50 150 VAL A C 1
ATOM 1131 O O . VAL A 1 150 ? -0.325 -8.679 -6.721 1.00 98.50 150 VAL A O 1
ATOM 1134 N N . ALA A 1 151 ? 1.899 -8.470 -6.460 1.00 98.56 151 ALA A N 1
ATOM 1135 C CA . ALA A 1 151 ? 1.870 -8.518 -4.999 1.00 98.56 151 ALA A CA 1
ATOM 1136 C C . ALA A 1 151 ? 1.008 -7.392 -4.406 1.00 98.56 151 ALA A C 1
ATOM 1138 O O . ALA A 1 151 ? 0.137 -7.648 -3.576 1.00 98.56 151 ALA A O 1
ATOM 1139 N N . ALA A 1 152 ? 1.195 -6.155 -4.876 1.00 98.75 152 ALA A N 1
ATOM 1140 C CA . ALA A 1 152 ? 0.417 -5.006 -4.429 1.00 98.75 152 ALA A CA 1
ATOM 1141 C C . ALA A 1 152 ? -1.070 -5.134 -4.807 1.00 98.75 152 ALA A C 1
ATOM 1143 O O . ALA A 1 152 ? -1.935 -4.928 -3.958 1.00 98.75 152 ALA A O 1
ATOM 1144 N N . GLY A 1 153 ? -1.390 -5.516 -6.049 1.00 98.31 153 GLY A N 1
ATOM 1145 C CA . GLY A 1 153 ? -2.772 -5.690 -6.515 1.00 98.31 153 GLY A CA 1
ATOM 1146 C C . GLY A 1 153 ? -3.541 -6.765 -5.739 1.00 98.31 153 GLY A C 1
ATOM 1147 O O . GLY A 1 153 ? -4.682 -6.531 -5.327 1.00 98.31 153 GLY A O 1
ATOM 1148 N N . GLY A 1 154 ? -2.892 -7.899 -5.460 1.00 98.12 154 GLY A N 1
ATOM 1149 C CA . GLY A 1 154 ? -3.462 -8.963 -4.633 1.00 98.12 154 GLY A CA 1
ATOM 1150 C C . GLY A 1 154 ? -3.663 -8.529 -3.180 1.00 98.12 154 GLY A C 1
ATOM 1151 O O . GLY A 1 154 ? -4.746 -8.719 -2.611 1.00 98.12 154 GLY A O 1
ATOM 1152 N N . ALA A 1 155 ? -2.654 -7.875 -2.597 1.00 98.69 155 ALA A N 1
ATOM 1153 C CA . ALA A 1 155 ? -2.719 -7.345 -1.238 1.00 98.69 155 ALA A CA 1
ATOM 1154 C C . ALA A 1 155 ? -3.798 -6.259 -1.087 1.00 98.69 155 ALA A C 1
ATOM 1156 O O . ALA A 1 155 ? -4.470 -6.218 -0.060 1.00 98.69 155 ALA A O 1
ATOM 1157 N N . ALA A 1 156 ? -4.043 -5.431 -2.110 1.00 98.62 156 ALA A N 1
ATOM 1158 C CA . ALA A 1 156 ? -5.099 -4.416 -2.103 1.00 98.62 156 ALA A CA 1
ATOM 1159 C C . ALA A 1 156 ? -6.485 -5.035 -1.853 1.00 98.62 156 ALA A C 1
ATOM 1161 O O . ALA A 1 156 ? -7.218 -4.596 -0.964 1.00 98.62 156 ALA A O 1
ATOM 1162 N N . GLY A 1 157 ? -6.828 -6.091 -2.599 1.00 97.75 157 GLY A N 1
ATOM 1163 C CA . GLY A 1 157 ? -8.111 -6.784 -2.455 1.00 97.75 157 GLY A CA 1
ATOM 1164 C C . GLY A 1 157 ? -8.239 -7.547 -1.135 1.00 97.75 157 GLY A C 1
ATOM 1165 O O . GLY A 1 157 ? -9.249 -7.418 -0.432 1.00 97.75 157 GLY A O 1
ATOM 1166 N N . ARG A 1 158 ? -7.212 -8.329 -0.776 1.00 98.44 158 ARG A N 1
ATOM 1167 C CA . ARG A 1 158 ? -7.213 -9.125 0.464 1.00 98.44 158 ARG A CA 1
ATOM 1168 C C . ARG A 1 158 ? -7.187 -8.234 1.702 1.00 98.44 158 ARG A C 1
ATOM 1170 O O . ARG A 1 158 ? -8.000 -8.418 2.605 1.00 98.44 158 ARG A O 1
ATOM 1177 N N . GLY A 1 159 ? -6.340 -7.209 1.701 1.00 98.56 159 GLY A N 1
ATOM 1178 C CA . GLY A 1 159 ? -6.212 -6.255 2.794 1.00 98.56 159 GLY A CA 1
ATOM 1179 C C . GLY A 1 159 ? -7.484 -5.441 3.028 1.00 98.56 159 GLY A C 1
ATOM 1180 O O . GLY A 1 159 ? -7.936 -5.337 4.168 1.00 98.56 159 GLY A O 1
ATOM 1181 N N . ALA A 1 160 ? -8.128 -4.943 1.964 1.00 98.38 160 ALA A N 1
ATOM 1182 C CA . ALA A 1 160 ? -9.423 -4.269 2.084 1.00 98.38 160 ALA A CA 1
ATOM 1183 C C . ALA A 1 160 ? -10.505 -5.207 2.645 1.00 98.38 160 ALA A C 1
ATOM 1185 O O . ALA A 1 160 ? -11.273 -4.806 3.519 1.00 98.38 160 ALA A O 1
ATOM 1186 N N . THR A 1 161 ? -10.540 -6.464 2.188 1.00 98.44 161 THR A N 1
ATOM 1187 C CA . THR A 1 161 ? -11.490 -7.473 2.684 1.00 98.44 161 THR A CA 1
ATOM 1188 C C . THR A 1 161 ? -11.306 -7.716 4.179 1.00 98.44 161 THR A C 1
ATOM 1190 O O . THR A 1 161 ? -12.268 -7.606 4.939 1.00 98.44 161 THR A O 1
ATOM 1193 N N . ILE A 1 162 ? -10.074 -7.988 4.616 1.00 98.69 162 ILE A N 1
ATOM 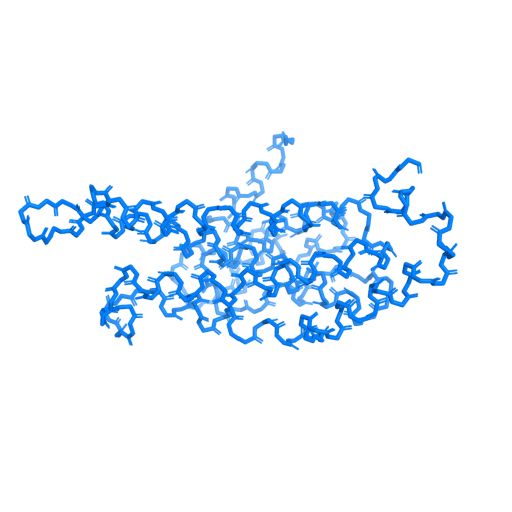1194 C CA . ILE A 1 162 ? -9.756 -8.230 6.027 1.00 98.69 162 ILE A CA 1
ATOM 1195 C C . ILE A 1 162 ? -10.108 -7.011 6.885 1.00 98.69 162 ILE A C 1
ATOM 1197 O O . ILE A 1 162 ? -10.760 -7.149 7.921 1.00 98.69 162 ILE A O 1
ATOM 1201 N N . ALA A 1 163 ? -9.721 -5.812 6.447 1.00 98.56 163 ALA A N 1
ATOM 1202 C CA . ALA A 1 163 ? -9.997 -4.590 7.188 1.00 98.56 163 ALA A CA 1
ATOM 1203 C C . ALA A 1 163 ? -11.503 -4.386 7.393 1.00 98.56 163 ALA A C 1
ATOM 1205 O O . ALA A 1 163 ? -11.941 -4.156 8.520 1.00 98.56 163 ALA A O 1
ATOM 1206 N N . HIS A 1 164 ? -12.314 -4.544 6.344 1.00 98.38 164 HIS A N 1
ATOM 1207 C CA . HIS A 1 164 ? -13.772 -4.428 6.457 1.00 98.38 164 HIS A CA 1
ATOM 1208 C C . HIS A 1 164 ? -14.391 -5.518 7.338 1.00 98.38 164 HIS A C 1
ATOM 1210 O O . HIS A 1 164 ? -15.312 -5.222 8.096 1.00 98.38 164 HIS A O 1
ATOM 1216 N N . GLN A 1 165 ? -13.865 -6.746 7.321 1.00 97.81 165 GLN A N 1
ATOM 1217 C CA . GLN A 1 165 ? -14.318 -7.809 8.232 1.00 97.81 165 GLN A CA 1
ATOM 1218 C C . GLN A 1 165 ? -14.052 -7.464 9.705 1.00 97.81 165 GLN A C 1
ATOM 1220 O O . GLN A 1 165 ? -14.928 -7.652 10.548 1.00 97.81 165 GLN A O 1
ATOM 1225 N N . VAL A 1 166 ? -12.878 -6.908 10.022 1.00 98.19 166 VAL A N 1
ATOM 1226 C CA . VAL A 1 166 ? -12.530 -6.502 11.396 1.00 98.19 166 VAL A CA 1
ATOM 1227 C C . VAL A 1 166 ? -13.366 -5.308 11.869 1.00 98.19 166 VAL A C 1
ATOM 1229 O O . VAL A 1 166 ? -13.786 -5.277 13.026 1.00 98.19 166 VAL A O 1
ATOM 1232 N N . HIS A 1 167 ? -13.626 -4.331 10.996 1.00 98.19 167 HIS A N 1
ATOM 1233 C CA . HIS A 1 167 ? -14.418 -3.148 11.352 1.00 98.19 167 HIS A CA 1
ATOM 1234 C C . HIS A 1 167 ? -15.930 -3.429 11.372 1.00 98.19 167 HIS A C 1
ATOM 1236 O O . HIS A 1 167 ? -16.681 -2.768 12.092 1.00 98.19 167 HIS A O 1
ATOM 1242 N N . GLY A 1 168 ? -16.407 -4.405 10.598 1.00 95.94 168 GLY A N 1
ATOM 1243 C CA . GLY A 1 168 ? -17.833 -4.650 10.411 1.00 95.94 168 GLY A CA 1
ATOM 1244 C C . GLY A 1 168 ? -18.536 -3.454 9.757 1.00 95.94 168 GLY A C 1
ATOM 1245 O O . GLY A 1 168 ? -17.955 -2.736 8.945 1.00 95.94 168 GLY A O 1
ATOM 1246 N N . ALA A 1 169 ? -19.797 -3.208 10.126 1.00 94.19 169 ALA A N 1
ATOM 1247 C CA . ALA A 1 169 ? -20.630 -2.187 9.482 1.00 94.19 169 ALA A CA 1
ATOM 1248 C C . ALA A 1 169 ? -20.025 -0.770 9.512 1.00 94.19 169 ALA A C 1
ATOM 1250 O O . ALA A 1 169 ? -20.171 -0.040 8.536 1.00 94.19 169 ALA A O 1
ATOM 1251 N N . ILE A 1 170 ? -19.306 -0.390 10.581 1.00 96.19 170 ILE A N 1
ATOM 1252 C CA . ILE A 1 170 ? -18.715 0.957 10.698 1.00 96.19 170 ILE A CA 1
ATOM 1253 C C . ILE A 1 170 ? -17.645 1.216 9.628 1.00 96.19 170 ILE A C 1
ATOM 1255 O O . ILE A 1 170 ? -17.443 2.358 9.233 1.00 96.19 170 ILE A O 1
ATOM 1259 N N . GLY A 1 171 ? -16.991 0.165 9.113 1.00 94.25 171 GLY A N 1
ATOM 1260 C CA . GLY A 1 171 ? -15.992 0.285 8.047 1.00 94.25 171 GLY A CA 1
ATOM 1261 C C . GLY A 1 171 ? -16.567 0.838 6.739 1.00 94.25 171 GLY A C 1
ATOM 1262 O O . GLY A 1 171 ? -15.831 1.435 5.955 1.00 94.25 171 GLY A O 1
ATOM 1263 N N . PHE A 1 172 ? -17.882 0.699 6.541 1.00 90.94 172 PHE A N 1
ATOM 1264 C CA . PHE A 1 172 ? -18.611 1.157 5.358 1.00 90.94 172 PHE A CA 1
ATOM 1265 C C . PHE A 1 172 ? -19.286 2.523 5.534 1.00 90.94 172 PHE A C 1
ATOM 1267 O O . PHE A 1 172 ? -19.830 3.054 4.566 1.00 90.94 172 PHE A O 1
ATOM 1274 N N . THR A 1 173 ? -19.297 3.094 6.742 1.00 93.62 173 THR A N 1
ATOM 1275 C CA . THR A 1 173 ? -19.964 4.378 6.999 1.00 93.62 173 THR A CA 1
ATOM 1276 C C . THR A 1 173 ? -18.994 5.552 6.871 1.00 93.62 173 THR A C 1
ATOM 1278 O O . THR A 1 173 ? -17.773 5.403 6.931 1.00 93.62 173 THR A O 1
ATOM 1281 N N . HIS A 1 174 ? -19.545 6.762 6.741 1.00 90.75 174 HIS A N 1
ATOM 1282 C CA . HIS A 1 174 ? -18.760 7.999 6.780 1.00 90.75 174 HIS A CA 1
ATOM 1283 C C . HIS A 1 174 ? -18.185 8.319 8.171 1.00 90.75 174 HIS A C 1
ATOM 1285 O O . HIS A 1 174 ? -17.339 9.203 8.281 1.00 90.75 174 HIS A O 1
ATOM 1291 N N . GLU A 1 175 ? -18.620 7.615 9.221 1.00 92.19 175 GLU A N 1
ATOM 1292 C CA . GLU A 1 175 ? -18.153 7.826 10.597 1.00 92.19 175 GLU A CA 1
ATOM 1293 C C . GLU A 1 175 ? -16.731 7.302 10.816 1.00 92.19 175 GLU A C 1
ATOM 1295 O O . GLU A 1 175 ? -16.019 7.804 11.683 1.00 92.19 175 GLU A O 1
ATOM 1300 N N . HIS A 1 176 ? -16.299 6.315 10.024 1.00 95.94 176 HIS A N 1
ATOM 1301 C CA . HIS A 1 176 ? -14.940 5.799 10.071 1.00 95.94 176 HIS A CA 1
ATOM 1302 C C . HIS A 1 176 ? -14.190 6.108 8.780 1.00 95.94 176 HIS A C 1
ATOM 1304 O O . HIS A 1 176 ? -14.698 5.939 7.677 1.00 95.94 176 HIS A O 1
ATOM 1310 N N . GLN A 1 177 ? -12.930 6.511 8.905 1.00 95.25 177 GLN A N 1
ATOM 1311 C CA . GLN A 1 177 ? -12.121 6.963 7.773 1.00 95.25 177 GLN A CA 1
ATOM 1312 C C . GLN A 1 177 ? -11.584 5.834 6.872 1.00 95.25 177 GLN A C 1
ATOM 1314 O O . GLN A 1 177 ? -11.049 6.130 5.808 1.00 95.25 177 GLN A O 1
ATOM 1319 N N . LEU A 1 178 ? -11.736 4.555 7.252 1.00 97.56 178 LEU A N 1
ATOM 1320 C CA . LEU A 1 178 ? -11.216 3.389 6.507 1.00 97.56 178 LEU A CA 1
ATOM 1321 C C . LEU A 1 178 ? -11.560 3.430 5.010 1.00 97.56 178 LEU A C 1
ATOM 1323 O O . LEU A 1 178 ? -10.695 3.152 4.177 1.00 97.56 178 LEU A O 1
ATOM 1327 N N . HIS A 1 179 ? -12.794 3.820 4.675 1.00 95.00 179 HIS A N 1
ATOM 1328 C CA . HIS A 1 179 ? -13.275 3.863 3.295 1.00 95.00 179 HIS A CA 1
ATOM 1329 C C . HIS A 1 179 ? -12.390 4.725 2.381 1.00 95.00 179 HIS A C 1
ATOM 1331 O O .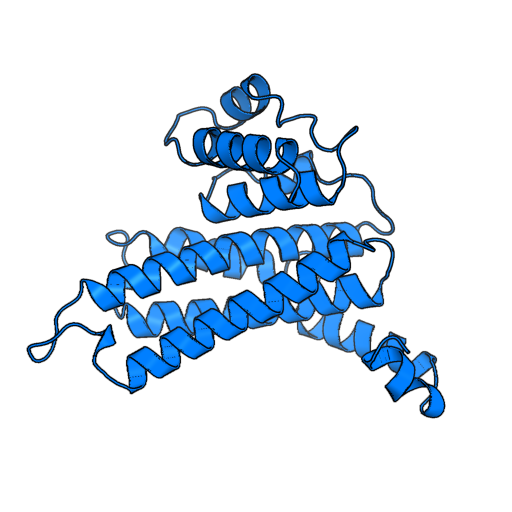 HIS A 1 179 ? -12.242 4.401 1.205 1.00 95.00 179 HIS A O 1
ATOM 1337 N N . ARG A 1 180 ? -11.744 5.775 2.912 1.00 94.19 180 ARG A N 1
ATOM 1338 C CA . ARG A 1 180 ? -10.864 6.665 2.137 1.00 94.19 180 ARG A CA 1
ATOM 1339 C C . ARG A 1 180 ? -9.707 5.908 1.494 1.00 94.19 180 ARG A C 1
ATOM 1341 O O . ARG A 1 180 ? -9.398 6.142 0.330 1.00 94.19 180 ARG A O 1
ATOM 1348 N N . TRP A 1 181 ? -9.111 4.965 2.221 1.00 98.00 181 TRP A N 1
ATOM 1349 C CA . TRP A 1 181 ? -8.022 4.142 1.698 1.00 98.00 181 TRP A CA 1
ATOM 1350 C C . TRP A 1 181 ? -8.540 2.947 0.917 1.00 98.00 181 TRP A C 1
ATOM 1352 O O . TRP A 1 181 ? -8.016 2.668 -0.156 1.00 98.00 181 TRP A O 1
ATOM 1362 N N . THR A 1 182 ? -9.599 2.271 1.373 1.00 97.50 182 THR A N 1
ATOM 1363 C CA . THR A 1 182 ? -10.091 1.100 0.631 1.00 97.50 182 THR A CA 1
ATOM 1364 C C . THR A 1 182 ? -10.641 1.475 -0.743 1.00 97.50 182 THR A C 1
ATOM 1366 O O . THR A 1 182 ? -10.431 0.728 -1.689 1.00 97.50 182 THR A O 1
ATOM 1369 N N . THR A 1 183 ? -11.268 2.646 -0.904 1.00 95.44 183 THR A N 1
ATOM 1370 C CA . THR A 1 183 ? -11.696 3.135 -2.226 1.00 95.44 183 THR A CA 1
ATOM 1371 C C . THR A 1 183 ? -10.504 3.429 -3.139 1.00 95.44 183 THR A C 1
ATO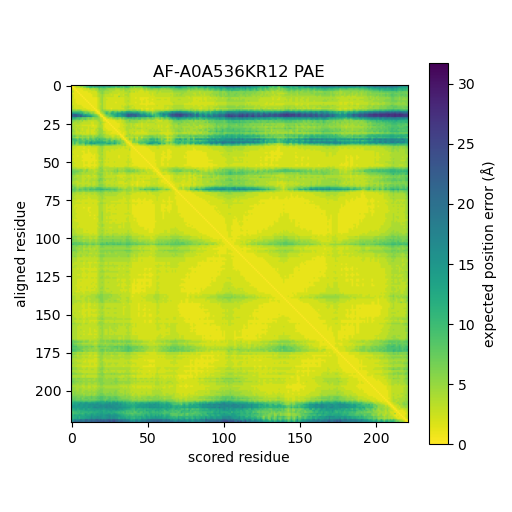M 1373 O O . THR A 1 183 ? -10.545 3.067 -4.312 1.00 95.44 183 THR A O 1
ATOM 1376 N N . LYS A 1 184 ? -9.411 4.004 -2.613 1.00 96.19 184 LYS A N 1
ATOM 1377 C CA . LYS A 1 184 ? -8.162 4.198 -3.372 1.00 96.19 184 LYS A CA 1
ATOM 1378 C C . LYS A 1 184 ? -7.542 2.862 -3.790 1.00 96.19 184 LYS A C 1
ATOM 1380 O O . LYS A 1 184 ? -7.171 2.707 -4.946 1.00 96.19 184 LYS A O 1
ATOM 1385 N N . LEU A 1 185 ? -7.511 1.869 -2.896 1.00 98.00 185 LEU A N 1
ATOM 1386 C CA . LEU A 1 185 ? -7.055 0.511 -3.219 1.00 98.00 185 LEU A CA 1
ATOM 1387 C C . LEU A 1 185 ? -7.862 -0.112 -4.369 1.00 98.00 185 LEU A C 1
ATOM 1389 O O . LEU A 1 185 ? -7.276 -0.706 -5.271 1.00 98.00 185 LEU A O 1
ATOM 1393 N N . TRP A 1 186 ? -9.189 0.052 -4.363 1.00 95.94 186 TRP A N 1
ATOM 1394 C CA . TRP A 1 186 ? -10.055 -0.420 -5.449 1.00 95.94 186 TRP A CA 1
ATOM 1395 C C . TRP A 1 186 ? -9.830 0.321 -6.767 1.00 95.94 186 TRP A C 1
ATOM 1397 O O . TRP A 1 186 ? -9.850 -0.320 -7.811 1.00 95.94 186 TRP A O 1
ATOM 1407 N N . ALA A 1 187 ? -9.595 1.634 -6.730 1.00 94.56 187 ALA A N 1
ATOM 1408 C CA . ALA A 1 187 ? -9.289 2.404 -7.933 1.00 94.56 187 ALA A CA 1
ATOM 1409 C C . ALA A 1 187 ? -7.934 1.987 -8.531 1.00 94.56 187 ALA A C 1
ATOM 1411 O O . ALA A 1 187 ? -7.839 1.622 -9.697 1.00 94.56 187 ALA A O 1
ATOM 1412 N N . TRP A 1 188 ? -6.889 1.948 -7.705 1.00 97.31 188 TRP A N 1
ATOM 1413 C CA . TRP A 1 188 ? -5.511 1.785 -8.167 1.00 97.31 188 TRP A CA 1
ATOM 1414 C C . TRP A 1 188 ? -5.125 0.358 -8.557 1.00 97.31 188 TRP A C 1
ATOM 1416 O O . TRP A 1 188 ? -4.167 0.172 -9.317 1.00 97.31 188 TRP A O 1
ATOM 1426 N N . ARG A 1 189 ? -5.812 -0.669 -8.033 1.00 96.62 189 ARG A N 1
ATOM 1427 C CA . ARG A 1 189 ? -5.411 -2.069 -8.263 1.00 96.62 189 ARG A CA 1
ATOM 1428 C C . ARG A 1 189 ? -5.443 -2.471 -9.738 1.00 96.62 189 ARG A C 1
ATOM 1430 O O . ARG A 1 189 ? -4.552 -3.211 -10.149 1.00 96.62 189 ARG A O 1
ATOM 1437 N N . ASP A 1 190 ? -6.368 -1.918 -10.521 1.00 95.88 190 ASP A N 1
ATOM 1438 C CA . ASP A 1 190 ? -6.568 -2.271 -11.936 1.00 95.88 190 ASP A CA 1
ATOM 1439 C C . ASP A 1 190 ? -5.994 -1.233 -12.912 1.00 95.88 190 ASP A C 1
ATOM 1441 O O . ASP A 1 190 ? -5.868 -1.487 -14.113 1.00 95.88 190 ASP A O 1
ATOM 1445 N N . GLU A 1 191 ? -5.581 -0.073 -12.403 1.00 96.94 191 GLU A N 1
ATOM 1446 C CA . GLU A 1 191 ? -4.875 0.925 -13.195 1.00 96.94 191 GLU A CA 1
ATOM 1447 C C . GLU A 1 191 ? -3.490 0.437 -13.623 1.00 96.94 191 GLU A C 1
ATOM 1449 O O . GLU A 1 191 ? -2.779 -0.232 -12.864 1.00 96.94 191 GLU A O 1
ATOM 1454 N N . PHE A 1 192 ? -3.108 0.801 -14.850 1.00 97.06 192 PHE A N 1
ATOM 1455 C CA . PHE A 1 192 ? -1.894 0.324 -15.518 1.00 97.06 192 PHE A CA 1
ATOM 1456 C C . PHE A 1 192 ? -1.790 -1.209 -15.553 1.00 97.06 192 PHE A C 1
ATOM 1458 O O . PHE A 1 192 ? -0.700 -1.775 -15.518 1.00 97.06 192 PHE A O 1
ATOM 1465 N N . GLY A 1 193 ? -2.932 -1.886 -15.700 1.00 96.56 193 GLY A N 1
ATOM 1466 C CA . GLY A 1 193 ? -3.034 -3.334 -15.860 1.00 96.56 193 GLY A CA 1
ATOM 1467 C C . GLY A 1 193 ? -3.426 -4.035 -14.563 1.00 96.56 193 GLY A C 1
ATOM 1468 O O . GLY A 1 193 ? -2.979 -3.671 -13.475 1.00 96.56 193 GLY A O 1
ATOM 1469 N N . THR A 1 194 ? -4.263 -5.061 -14.696 1.00 96.19 194 THR A N 1
ATOM 1470 C CA . THR A 1 194 ? -4.780 -5.843 -13.570 1.00 96.19 194 THR A CA 1
ATOM 1471 C C . THR A 1 194 ? -3.726 -6.796 -13.013 1.00 96.19 194 THR A C 1
ATOM 1473 O O . THR A 1 194 ? -2.774 -7.167 -13.702 1.00 96.19 194 THR A O 1
ATOM 1476 N N . GLU A 1 195 ? -3.931 -7.252 -11.776 1.00 94.88 195 GLU A N 1
ATOM 1477 C CA . GLU A 1 195 ? -3.121 -8.306 -11.148 1.00 94.88 195 GLU A CA 1
ATOM 1478 C C . GLU A 1 195 ? -2.950 -9.524 -12.072 1.00 94.88 195 GLU A C 1
ATOM 1480 O O . GLU A 1 195 ? -1.830 -9.980 -12.290 1.00 94.88 195 GLU A O 1
ATOM 1485 N N . SER A 1 196 ? -4.040 -10.013 -12.673 1.00 96.19 196 SER A N 1
ATOM 1486 C CA . SER A 1 196 ? -4.004 -11.182 -13.560 1.00 96.19 196 SER A CA 1
ATOM 1487 C C . SER A 1 196 ? -3.212 -10.931 -14.843 1.00 96.19 196 SER A C 1
ATOM 1489 O O . SER A 1 196 ? -2.444 -11.798 -15.246 1.00 96.19 196 SER A O 1
ATOM 1491 N N . ALA A 1 197 ? -3.344 -9.750 -15.456 1.00 97.12 197 ALA A N 1
ATOM 1492 C CA . ALA A 1 197 ? -2.594 -9.414 -16.667 1.00 97.12 197 ALA A CA 1
ATOM 1493 C C . ALA A 1 197 ? -1.081 -9.348 -16.397 1.00 97.12 197 ALA A C 1
ATOM 1495 O O . ALA A 1 197 ? -0.278 -9.837 -17.190 1.00 97.12 197 ALA A O 1
ATOM 1496 N N . TRP A 1 198 ? -0.678 -8.787 -15.252 1.00 97.62 198 TRP A N 1
ATOM 1497 C CA . TRP A 1 198 ? 0.729 -8.761 -14.848 1.00 97.62 198 TRP A CA 1
ATOM 1498 C C . TRP A 1 198 ? 1.255 -10.136 -14.437 1.00 97.62 198 TRP A C 1
ATOM 1500 O O . TRP A 1 198 ? 2.416 -10.436 -14.710 1.00 97.62 198 TRP A O 1
ATOM 1510 N N . ALA A 1 199 ? 0.420 -10.985 -13.834 1.00 97.25 199 ALA A N 1
ATOM 1511 C CA . ALA A 1 199 ? 0.779 -12.366 -13.523 1.00 97.25 199 ALA A CA 1
ATOM 1512 C C . ALA A 1 199 ? 1.004 -13.194 -14.798 1.00 97.25 199 ALA A C 1
ATOM 1514 O O . ALA A 1 199 ? 1.972 -13.94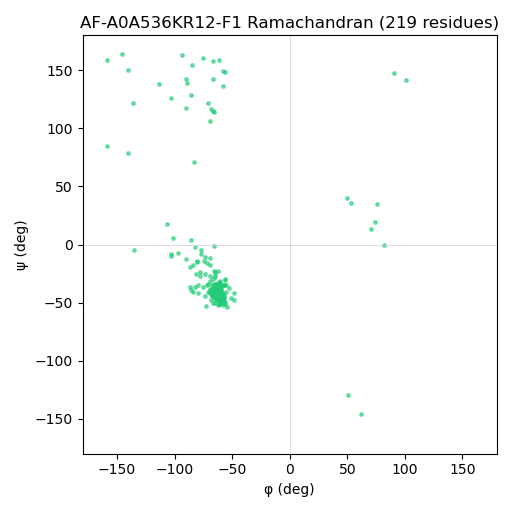9 -14.871 1.00 97.25 199 ALA A O 1
ATOM 1515 N N . GLU A 1 200 ? 0.159 -13.016 -15.817 1.00 97.00 200 GLU A N 1
ATOM 1516 C CA . GLU A 1 200 ? 0.324 -13.649 -17.129 1.00 97.00 200 GLU A CA 1
ATOM 1517 C C . GLU A 1 200 ? 1.598 -13.156 -17.824 1.00 97.00 200 GLU A C 1
ATOM 1519 O O . GLU A 1 200 ? 2.430 -13.967 -18.223 1.00 97.00 200 GLU A O 1
ATOM 1524 N N . ALA A 1 201 ? 1.828 -11.839 -17.862 1.00 94.38 201 ALA A N 1
ATOM 1525 C CA . ALA A 1 201 ? 3.047 -11.265 -18.434 1.00 94.38 201 ALA A CA 1
ATOM 1526 C C . ALA A 1 201 ? 4.326 -11.739 -17.716 1.00 94.38 201 ALA A C 1
ATOM 1528 O O . ALA A 1 201 ? 5.345 -12.006 -18.359 1.00 94.38 201 ALA A O 1
ATOM 1529 N N . LEU A 1 202 ? 4.283 -11.861 -16.385 1.00 93.44 202 LEU A N 1
ATOM 1530 C CA . LEU A 1 202 ? 5.377 -12.421 -15.593 1.00 93.44 202 LEU A CA 1
ATOM 1531 C C . LEU A 1 202 ? 5.588 -13.905 -15.918 1.00 93.44 202 LEU A C 1
ATOM 1533 O O . LEU A 1 202 ? 6.726 -14.324 -16.125 1.00 93.44 202 LEU A O 1
ATOM 1537 N N . GLY A 1 203 ? 4.507 -14.682 -16.004 1.00 93.00 203 GLY A N 1
ATOM 1538 C CA . GLY A 1 203 ? 4.542 -16.089 -16.397 1.00 93.00 203 GLY A CA 1
ATOM 1539 C C . GLY A 1 203 ? 5.169 -16.287 -17.776 1.00 93.00 203 GLY A C 1
ATOM 1540 O O . GLY A 1 203 ? 6.077 -17.103 -17.923 1.00 93.00 203 GLY A O 1
ATOM 1541 N N . ASP A 1 204 ? 4.769 -15.480 -18.758 1.00 93.12 204 ASP A N 1
ATOM 1542 C CA . ASP A 1 204 ? 5.334 -15.479 -20.109 1.00 93.12 204 ASP A CA 1
ATOM 1543 C C . ASP A 1 204 ? 6.827 -15.139 -20.117 1.00 93.12 204 ASP A C 1
ATOM 1545 O O . ASP A 1 204 ? 7.611 -15.772 -20.831 1.00 93.12 204 ASP A O 1
ATOM 1549 N N . LEU A 1 205 ? 7.241 -14.146 -19.324 1.00 89.44 205 LEU A N 1
ATOM 1550 C CA . LEU A 1 205 ? 8.645 -13.755 -19.194 1.00 89.44 205 LEU A CA 1
ATOM 1551 C C . LEU A 1 205 ? 9.485 -14.915 -18.652 1.00 89.44 205 LEU A C 1
ATOM 1553 O O . LEU A 1 205 ? 10.545 -15.220 -19.204 1.00 89.44 205 LEU A O 1
ATOM 1557 N N . VAL A 1 206 ? 8.998 -15.577 -17.602 1.00 88.00 206 VAL A N 1
ATOM 1558 C CA . VAL A 1 206 ? 9.673 -16.722 -16.981 1.00 88.00 206 VAL A CA 1
ATOM 1559 C C . VAL A 1 206 ? 9.685 -17.927 -17.927 1.00 88.00 206 VAL A C 1
ATOM 1561 O O . VAL A 1 206 ? 10.726 -18.553 -18.108 1.00 88.00 206 VAL A O 1
ATOM 1564 N N . ALA A 1 207 ? 8.572 -18.224 -18.603 1.00 89.94 207 ALA A N 1
ATOM 1565 C CA . ALA A 1 207 ? 8.469 -19.349 -19.533 1.00 89.94 207 ALA A CA 1
ATOM 1566 C C . ALA A 1 207 ? 9.443 -19.222 -20.716 1.00 89.94 207 ALA A C 1
ATOM 1568 O O . ALA A 1 207 ? 10.071 -20.205 -21.117 1.00 89.94 207 ALA A O 1
ATOM 1569 N N . ARG A 1 208 ? 9.635 -18.004 -21.243 1.00 88.19 208 ARG A N 1
ATOM 1570 C CA . ARG A 1 208 ? 10.610 -17.728 -22.316 1.00 88.19 208 ARG A CA 1
ATOM 1571 C C . ARG A 1 208 ? 12.059 -17.944 -21.889 1.00 88.19 208 ARG A C 1
ATOM 1573 O O . ARG A 1 208 ? 12.905 -18.185 -22.749 1.00 88.19 208 ARG A O 1
ATOM 1580 N N . ALA A 1 209 ? 12.364 -17.868 -20.593 1.00 83.06 209 ALA A N 1
ATOM 1581 C CA . ALA A 1 209 ? 13.707 -18.144 -20.094 1.00 83.06 209 ALA A CA 1
ATOM 1582 C C . ALA A 1 209 ? 14.087 -19.632 -20.220 1.00 83.06 209 ALA A C 1
ATOM 1584 O O . ALA A 1 209 ? 15.282 -19.934 -20.232 1.00 83.06 209 ALA A O 1
ATOM 1585 N N . GLY A 1 210 ? 13.106 -20.526 -20.395 1.00 85.19 210 GLY A N 1
ATOM 1586 C CA . GLY A 1 210 ? 13.287 -21.976 -20.467 1.00 85.19 210 GLY A CA 1
ATOM 1587 C C . GLY A 1 210 ? 13.187 -22.640 -19.091 1.00 85.19 210 GLY A C 1
ATOM 1588 O O . GLY A 1 210 ? 13.563 -22.052 -18.080 1.00 85.19 210 GLY A O 1
ATOM 1589 N N . ALA A 1 211 ? 12.680 -23.877 -19.057 1.00 84.00 211 ALA A N 1
ATOM 1590 C CA . ALA A 1 211 ? 12.401 -24.606 -17.814 1.00 84.00 211 ALA A CA 1
ATOM 1591 C C . ALA A 1 211 ? 13.642 -24.783 -16.922 1.00 84.00 211 ALA A C 1
ATOM 1593 O O . ALA A 1 211 ? 13.535 -24.685 -15.702 1.00 84.00 211 ALA A O 1
ATOM 1594 N N . ASP A 1 212 ? 14.814 -24.963 -17.533 1.00 86.56 212 ASP A N 1
ATOM 1595 C CA . ASP A 1 212 ? 16.074 -25.190 -16.818 1.00 86.56 212 ASP A CA 1
ATOM 1596 C C . ASP A 1 212 ? 16.525 -23.972 -15.994 1.00 86.56 212 ASP A C 1
ATOM 1598 O O . ASP A 1 212 ? 17.242 -24.132 -15.013 1.00 86.56 212 ASP A O 1
ATOM 1602 N N . ARG A 1 213 ? 16.062 -22.763 -16.346 1.00 83.75 213 ARG A N 1
ATOM 1603 C CA . ARG A 1 213 ? 16.400 -21.511 -15.648 1.00 83.75 213 ARG A CA 1
ATOM 1604 C C . ARG A 1 213 ? 15.305 -21.016 -14.710 1.00 83.75 213 ARG A C 1
ATOM 1606 O O . ARG A 1 213 ? 15.419 -19.928 -14.156 1.00 83.75 213 ARG A O 1
ATOM 1613 N N . LEU A 1 214 ? 14.229 -21.783 -14.518 1.00 82.62 214 LEU A N 1
ATOM 1614 C CA . LEU A 1 214 ? 13.125 -21.369 -13.647 1.00 82.62 214 LEU A CA 1
ATOM 1615 C C . LEU A 1 214 ? 13.614 -21.078 -12.223 1.00 82.62 214 LEU A C 1
ATOM 1617 O O . LEU A 1 214 ? 13.239 -20.061 -11.647 1.00 82.62 214 LEU A O 1
ATOM 1621 N N . TRP A 1 215 ? 14.446 -21.964 -11.670 1.00 84.31 215 TRP A N 1
ATOM 1622 C CA . TRP A 1 215 ? 14.938 -21.821 -10.302 1.00 84.31 215 TRP A CA 1
ATOM 1623 C C . TRP A 1 215 ? 15.821 -20.579 -10.152 1.00 84.31 215 TRP A C 1
ATOM 1625 O O . TRP A 1 215 ? 15.500 -19.735 -9.327 1.00 84.31 215 TRP A O 1
ATOM 1635 N N . GLU A 1 216 ? 16.809 -20.408 -11.033 1.00 83.56 216 GLU A N 1
ATOM 1636 C CA . GLU A 1 216 ? 17.669 -19.214 -11.143 1.00 83.56 216 GLU A CA 1
ATOM 1637 C C . GLU A 1 216 ? 16.845 -17.916 -11.223 1.00 83.56 216 GLU A C 1
ATOM 1639 O O . GLU A 1 216 ? 17.062 -16.946 -10.497 1.00 83.56 216 GLU A O 1
ATOM 1644 N N . VAL A 1 217 ? 15.800 -17.901 -12.058 1.00 80.00 217 VAL A N 1
ATOM 1645 C CA . VAL A 1 217 ? 14.934 -16.725 -12.231 1.00 80.00 217 VAL A CA 1
ATOM 1646 C C . VAL A 1 217 ? 14.138 -16.391 -10.963 1.00 80.00 217 VAL A C 1
ATOM 1648 O O . VAL A 1 217 ? 13.900 -15.203 -10.700 1.00 80.00 217 VAL A O 1
ATOM 1651 N N . VAL A 1 218 ? 13.724 -17.403 -10.195 1.00 76.75 218 VAL A N 1
ATOM 1652 C CA . VAL A 1 218 ? 12.960 -17.247 -8.946 1.00 76.75 218 VAL A CA 1
ATOM 1653 C C . VAL A 1 218 ? 13.866 -16.873 -7.772 1.00 76.75 218 VAL A C 1
ATOM 1655 O O . VAL A 1 218 ? 13.487 -16.008 -6.984 1.00 76.75 218 VAL A O 1
ATOM 1658 N N . THR A 1 219 ? 15.047 -17.482 -7.654 1.00 80.19 219 THR A N 1
ATOM 1659 C CA . THR A 1 219 ? 15.976 -17.248 -6.535 1.00 80.19 219 THR A CA 1
ATOM 1660 C C . THR A 1 219 ? 16.910 -16.062 -6.757 1.00 80.19 219 THR A C 1
ATOM 1662 O O . THR A 1 219 ? 17.417 -15.509 -5.785 1.00 80.19 219 THR A O 1
ATOM 1665 N N . GLY A 1 220 ? 17.092 -15.626 -8.007 1.00 68.44 220 GLY A N 1
ATOM 1666 C CA . GLY A 1 220 ? 18.070 -14.599 -8.364 1.00 68.44 220 GLY A CA 1
ATOM 1667 C C . GLY A 1 220 ? 19.518 -15.100 -8.345 1.00 68.44 220 GLY A C 1
ATOM 1668 O O . GLY A 1 220 ? 20.421 -14.271 -8.241 1.00 68.44 220 GLY A O 1
ATOM 1669 N N . GLU A 1 221 ? 19.714 -16.422 -8.411 1.00 57.12 221 GLU A N 1
ATOM 1670 C CA . GLU A 1 221 ? 21.016 -17.105 -8.520 1.00 57.12 221 GLU A CA 1
ATOM 1671 C C . GLU A 1 221 ? 21.419 -17.352 -9.976 1.00 57.12 221 GLU A C 1
ATOM 1673 O O . GLU A 1 221 ? 20.510 -17.559 -10.812 1.00 57.12 221 GLU A O 1
#

Solvent-accessible surface area (backbone atoms only — not comparable to full-atom values): 11482 Å² total; per-residue (Å²): 131,57,71,67,56,50,52,50,44,53,50,38,46,61,53,42,63,50,93,68,97,53,68,64,63,49,34,50,76,70,57,55,60,61,36,34,79,81,54,57,59,63,53,41,45,48,42,35,16,42,37,30,38,52,56,51,92,65,72,61,48,77,71,26,58,56,96,48,88,51,70,54,57,39,44,20,42,52,39,22,36,30,38,36,18,21,42,52,39,49,50,52,52,41,54,51,48,29,60,68,43,68,56,97,92,37,42,42,57,76,39,66,72,47,42,50,45,54,50,50,41,52,48,36,43,49,52,16,41,53,32,34,56,54,13,52,78,40,71,79,38,66,62,36,29,26,50,10,28,27,38,17,25,52,27,36,57,53,38,43,51,46,40,38,64,76,52,40,75,53,32,77,37,91,90,34,72,58,42,66,39,43,53,49,30,64,59,43,36,50,46,59,52,37,34,67,58,30,48,50,53,40,48,52,56,50,58,73,66,33,80,91,40,46,60,35,70,73,72,73,98

pLDDT: mean 92.99, std 7.63, range [56.91, 98.88]

Secondary structure (DSSP, 8-state):
--HHHHHHHHHHHHHHTS--S-HHHHHHHTT-TTHHHHS-HHHHHHHHHHHHHHT-SS-HHHHHS---SSHHHHHHHHHHHHHHHHHHHHHHHHHHHHHH-EETTEEGGGSHHHHHHHHHHHHHHHHHHHHHHHHHHSTT-HHHHHHHHHHHHHHHHHHHHHHHHHHGGGGGSTTSTHHHHHHHHHHHTTTTS-HHHHHHHHHHHHHHT-GGGHHHHHHT-